Protein AF-A0A936CR79-F1 (afdb_monomer)

Foldseek 3Di:
DPPVVVVVVVVPQPPQKFKAWDDPPDLDHDPVNLVRLLVSLVSCVVLVFQAKEKEFFAAQQDDQVSQQVSSQSNSVSSVVSSVVSPDDPNRYDTYYDGHNDAPDDDDHNDHDRSRRIMMMGTDHDPDDPDDDDDDDDDDDDDDPPPDDDPDPDDQDWKKWKWWKKKKWFQDPVRFIKIWTWMKIKTWGPPDLFKIKMWMKTWTWIDRAPKTGIKMWIWIKIWGWDDNDQQKIKIKIKIWGWIDDIRDDTFTWIWIKIWIGGNQKIKIWIWIAGPVDDRRGTMIMMTITTID

pLDDT: mean 77.6, std 15.8, range [31.23, 94.75]

Solvent-accessible surface area (backbone atoms only — not comparable to full-atom values): 15379 Å² total; per-residue (Å²): 135,72,68,71,57,56,60,54,60,70,70,71,68,75,68,50,65,43,74,35,70,40,61,88,98,50,52,72,79,52,76,65,36,50,51,49,48,51,51,49,37,51,49,43,68,72,67,69,39,72,36,35,40,34,38,8,25,19,32,34,52,58,54,69,74,56,19,31,57,50,5,39,49,34,24,50,49,52,52,54,49,34,42,73,65,67,44,56,73,92,29,55,45,81,46,55,54,5,52,78,67,52,79,59,91,70,61,85,60,39,82,44,66,79,19,20,26,28,42,36,39,39,49,58,72,82,83,75,74,91,70,93,75,78,84,80,73,85,70,77,79,75,70,82,75,78,71,74,80,72,76,80,72,71,81,61,65,39,36,35,47,23,48,26,40,32,33,43,42,57,46,101,85,68,53,59,37,39,35,47,38,38,31,37,37,42,33,37,56,79,44,97,43,33,29,45,30,42,37,44,33,45,30,40,31,40,74,50,101,40,58,34,58,31,37,35,45,33,41,35,43,38,40,42,45,72,91,48,67,68,59,26,46,30,45,33,36,38,40,38,41,39,42,53,40,61,60,79,68,38,49,30,40,22,54,30,40,35,38,36,36,63,51,36,36,40,38,42,35,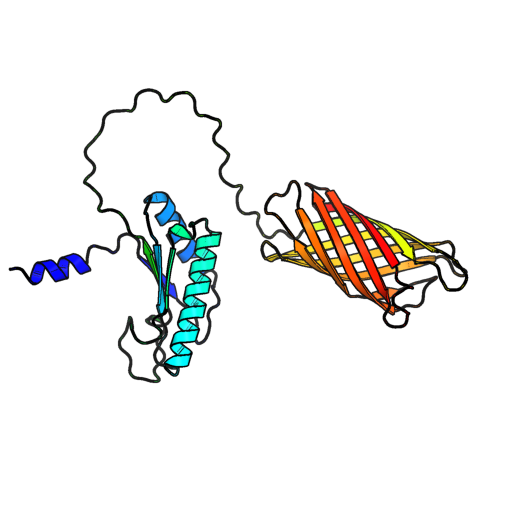41,37,31,43,74,94,51,60,85,70,63,20,34,44,33,36,37,46,34,39,46,93

Mean predicted aligned error: 18.32 Å

Secondary structure (DSSP, 8-state):
--SHHHHHHHSS--SSEEEEE--TT-----HHHHHHHHHHHHHHHHHT-SEEEEEEE--TTS-HHHHHHHHHHHHHHHHHHHHHTT--GGGEEEEEEETSS-SS---TT---TTTSEEEEEEEPPP------PPPPPPPP-PPP-----------PPEEEEEEEEEEEPP-TT----EEEEEEEEEEEEEETTEEEEEEEEEEEEESSTT-EEEEEEEEEEEEE--S-TT-EEEEEEEEEEEEETTS--EEEEEEEEEEEETTEEEEEEEEEETTS-TTS-EEEEEEEEE-

Sequence (291 aa):
MAEDSALLQTAQANAGAFVVHFAFDQATLDSEALGVIAAAAQEFQRSGSARIAVRGHTDTSGNSAYNQALSERREQAVADELLRQGVPATALTSEAVGETDLAVATPDGVPEQANRRVEIVIDQPPALVAAVAPAPAPAPAPAPVEAAPPPQKKHDRIFSLGGFYGFNLEDEAGHTSHLGGLNFAVDVPVMPWLSVGAEQAGFYHFDTPNDGFGGRTVASLDFTMGDSDDFRPYIGGNFGYLYGSGFNDDFIAGPEVGLLSGPFIAKLAYDIPFNRDMDEGIINTTIGFRF

Radius of gyration: 28.29 Å; Cα contacts (8 Å, |Δi|>4): 631; chains: 1; bounding box: 68×74×61 Å

Structure (mmCIF, N/CA/C/O backbone):
data_AF-A0A936CR79-F1
#
_entry.id   AF-A0A936CR79-F1
#
loop_
_atom_site.group_PDB
_atom_site.id
_atom_site.type_symbol
_atom_site.label_atom_id
_atom_site.label_alt_id
_atom_site.label_comp_id
_atom_site.label_asym_id
_atom_site.label_entity_id
_atom_site.label_seq_id
_atom_site.pdbx_PDB_ins_code
_atom_site.Cartn_x
_atom_site.Cartn_y
_atom_site.Cartn_z
_atom_site.occupancy
_atom_site.B_iso_or_equiv
_atom_site.auth_seq_id
_atom_site.auth_comp_id
_atom_site.auth_asym_id
_atom_site.auth_atom_id
_atom_site.pdbx_PDB_model_num
ATOM 1 N N . MET A 1 1 ? -35.561 -47.668 22.300 1.00 45.94 1 MET A N 1
ATOM 2 C CA . MET A 1 1 ? -35.823 -46.279 22.749 1.00 45.94 1 MET A CA 1
ATOM 3 C C . MET A 1 1 ? -34.547 -45.459 22.991 1.00 45.94 1 MET A C 1
ATOM 5 O O . MET A 1 1 ? -34.671 -44.353 23.484 1.00 45.94 1 MET A O 1
ATOM 9 N N . ALA A 1 2 ? -33.345 -45.945 22.643 1.00 44.44 2 ALA A N 1
ATOM 10 C CA . ALA A 1 2 ? -32.102 -45.167 22.777 1.00 44.44 2 ALA A CA 1
ATOM 11 C C . ALA A 1 2 ? -31.571 -44.618 21.436 1.00 44.44 2 ALA A C 1
ATOM 13 O O . ALA A 1 2 ? -30.750 -43.712 21.433 1.00 44.44 2 ALA A O 1
ATOM 14 N N . GLU A 1 3 ? -32.055 -45.135 20.302 1.00 39.81 3 GLU A N 1
ATOM 15 C CA . GLU A 1 3 ? -31.531 -44.784 18.971 1.00 39.81 3 GLU A CA 1
ATOM 16 C C . GLU A 1 3 ? -32.265 -43.586 18.338 1.00 39.81 3 GLU A C 1
ATOM 18 O O . GLU A 1 3 ? -31.660 -42.804 17.615 1.00 39.81 3 GLU A O 1
ATOM 23 N N . ASP A 1 4 ? -33.532 -43.364 18.701 1.00 37.44 4 ASP A N 1
ATOM 24 C CA . ASP A 1 4 ? -34.350 -42.243 18.201 1.00 37.44 4 ASP A CA 1
ATOM 25 C C . ASP A 1 4 ? -33.986 -40.896 18.869 1.00 37.44 4 ASP A C 1
ATOM 27 O O . ASP A 1 4 ? -34.209 -39.818 18.326 1.00 37.44 4 ASP A O 1
ATOM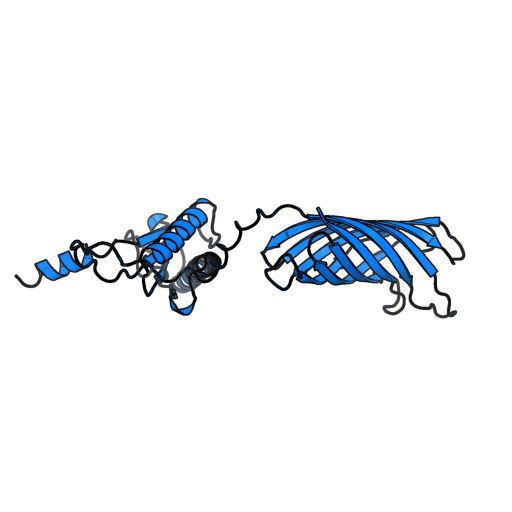 31 N N . SER A 1 5 ? -33.350 -40.944 20.047 1.00 41.00 5 SER A N 1
ATOM 32 C CA . SER A 1 5 ? -32.857 -39.752 20.753 1.00 41.00 5 SER A CA 1
ATOM 33 C C . SER A 1 5 ? -31.513 -39.246 20.220 1.00 41.00 5 SER A C 1
ATOM 35 O O . SER A 1 5 ? -31.215 -38.067 20.383 1.00 41.00 5 SER A O 1
ATOM 37 N N . ALA A 1 6 ? -30.722 -40.091 19.550 1.00 39.91 6 ALA A N 1
ATOM 38 C CA . ALA A 1 6 ? -29.456 -39.671 18.946 1.00 39.91 6 ALA A CA 1
ATOM 39 C C . ALA A 1 6 ? -29.678 -38.850 17.664 1.00 39.91 6 ALA A C 1
ATOM 41 O O . ALA A 1 6 ? -28.955 -37.888 17.425 1.00 39.91 6 ALA A O 1
ATOM 42 N N . LEU A 1 7 ? -30.724 -39.166 16.892 1.00 35.47 7 LEU A N 1
ATOM 43 C CA . LEU A 1 7 ? -31.084 -38.434 15.670 1.00 35.47 7 LEU A CA 1
ATOM 44 C C . LEU A 1 7 ? -31.766 -37.086 15.963 1.00 35.47 7 LEU A C 1
ATOM 46 O O . LEU A 1 7 ? -31.588 -36.128 15.212 1.00 35.47 7 LEU A O 1
ATOM 50 N N . LEU A 1 8 ? -32.475 -36.965 17.091 1.00 34.12 8 LEU A N 1
ATOM 51 C CA . LEU A 1 8 ? -33.006 -35.679 17.563 1.00 34.12 8 LEU A CA 1
ATOM 52 C C . LEU A 1 8 ? -31.919 -34.761 18.145 1.00 34.12 8 LEU A C 1
ATOM 54 O O . LEU A 1 8 ? -32.069 -33.542 18.092 1.00 34.12 8 LEU A O 1
ATOM 58 N N . GLN A 1 9 ? -30.800 -35.317 18.624 1.00 31.23 9 GLN A N 1
ATOM 59 C CA . GLN A 1 9 ? -29.646 -34.531 19.072 1.00 31.23 9 GLN A CA 1
ATOM 60 C C . GLN A 1 9 ? -28.898 -33.883 17.890 1.00 31.23 9 GLN A C 1
ATOM 62 O O . GLN A 1 9 ? -28.346 -32.797 18.041 1.00 31.23 9 GLN A O 1
ATOM 67 N N . THR A 1 10 ? -28.914 -34.503 16.705 1.00 34.25 10 THR A N 1
ATOM 68 C CA . THR A 1 10 ? -28.262 -33.961 15.497 1.00 34.25 10 THR A CA 1
ATOM 69 C C . THR A 1 10 ? -29.073 -32.836 14.840 1.00 34.25 10 THR A C 1
ATOM 71 O O . THR A 1 10 ? -28.512 -31.996 14.147 1.00 34.25 10 THR A O 1
ATOM 74 N N . ALA A 1 11 ? -30.385 -32.767 15.087 1.00 32.53 11 ALA A N 1
ATOM 75 C CA . ALA A 1 11 ? -31.274 -31.775 14.476 1.00 32.53 11 ALA A CA 1
ATOM 76 C C . ALA A 1 11 ? -31.490 -30.499 15.321 1.00 32.53 11 ALA A C 1
ATOM 78 O O . ALA A 1 11 ? -32.141 -29.565 14.855 1.00 32.53 11 ALA A O 1
ATOM 79 N N . GLN A 1 12 ? -30.966 -30.434 16.551 1.00 32.50 12 GLN A N 1
ATOM 80 C CA . GLN A 1 12 ? -31.212 -29.325 17.491 1.00 32.50 12 GLN A CA 1
ATOM 81 C C . GLN A 1 12 ? -29.991 -28.427 17.779 1.00 32.50 12 GLN A C 1
ATOM 83 O O . GLN A 1 12 ? -29.989 -27.712 18.777 1.00 32.50 12 GLN A O 1
ATOM 88 N N . ALA A 1 13 ? -28.988 -28.397 16.894 1.00 36.41 13 ALA A N 1
ATOM 89 C CA . ALA A 1 13 ? -27.795 -27.545 17.035 1.00 36.41 13 ALA A CA 1
ATOM 90 C C . ALA A 1 13 ? -27.669 -26.417 15.984 1.00 36.41 13 ALA A C 1
ATOM 92 O O . ALA A 1 13 ? -26.646 -25.749 15.930 1.00 36.41 13 ALA A O 1
ATOM 93 N N . ASN A 1 14 ? -28.696 -26.146 15.170 1.00 41.16 14 ASN A N 1
ATOM 94 C CA . ASN A 1 14 ? -28.652 -25.072 14.159 1.00 41.16 14 ASN A CA 1
ATOM 95 C C . ASN A 1 14 ? -29.125 -23.709 14.693 1.00 41.16 14 ASN A C 1
ATOM 97 O O . ASN A 1 14 ? -29.832 -22.968 14.011 1.00 41.16 14 ASN A O 1
ATOM 101 N N . ALA A 1 15 ? -28.736 -23.361 15.916 1.00 50.62 15 ALA A N 1
ATOM 102 C CA . ALA A 1 15 ? -28.832 -21.992 16.405 1.00 50.62 15 ALA A CA 1
ATOM 103 C C . ALA A 1 15 ? -27.464 -21.324 16.187 1.00 50.62 15 ALA A C 1
ATOM 105 O O . ALA A 1 15 ? -26.650 -21.261 17.097 1.00 50.62 15 ALA A O 1
ATOM 106 N N . GLY A 1 16 ? -27.185 -20.911 14.944 1.00 61.66 16 GLY A N 1
ATOM 107 C CA . GLY A 1 16 ? -25.937 -20.218 14.583 1.00 61.66 16 GLY A CA 1
ATOM 108 C C . GLY A 1 16 ? -25.145 -20.806 13.409 1.00 61.66 16 GLY A C 1
ATOM 109 O O . GLY A 1 16 ? -23.942 -20.574 13.344 1.00 61.66 16 GLY A O 1
ATOM 110 N N . ALA A 1 17 ? -25.778 -21.565 12.505 1.00 79.88 17 ALA A N 1
ATOM 111 C CA . ALA A 1 17 ? -25.133 -22.052 11.284 1.00 79.88 17 ALA A CA 1
ATOM 112 C C . ALA A 1 17 ? -25.355 -21.076 10.114 1.00 79.88 17 ALA A C 1
ATOM 114 O O . ALA A 1 17 ? -26.496 -20.756 9.775 1.00 79.88 17 ALA A O 1
ATOM 115 N N . PHE A 1 18 ? -24.270 -20.627 9.486 1.00 88.12 18 PHE A N 1
ATOM 116 C CA . PHE A 1 18 ? -24.268 -19.745 8.318 1.00 88.12 18 PHE A CA 1
ATOM 117 C C . PHE A 1 18 ? -23.544 -20.430 7.160 1.00 88.12 18 PHE A C 1
ATOM 119 O O . PHE A 1 18 ? -22.579 -21.159 7.375 1.00 88.12 18 PHE A O 1
ATOM 126 N N . VAL A 1 19 ? -23.999 -20.197 5.928 1.00 90.44 19 VAL A N 1
ATOM 127 C CA . VAL A 1 19 ? -23.431 -20.838 4.735 1.00 90.44 19 VAL A CA 1
ATOM 128 C C . VAL A 1 19 ? -23.035 -19.778 3.720 1.00 90.44 19 VAL A C 1
ATOM 130 O O . VAL A 1 19 ? -23.860 -18.969 3.305 1.00 90.44 19 VAL A O 1
ATOM 133 N N . VAL A 1 20 ? -21.771 -19.807 3.309 1.00 90.38 20 VAL A N 1
ATOM 134 C CA . VAL A 1 20 ? -21.208 -18.937 2.274 1.00 90.38 20 VAL A CA 1
ATOM 135 C C . VAL A 1 20 ? -21.011 -19.754 1.006 1.00 90.38 20 VAL A C 1
ATOM 137 O O . VAL A 1 20 ? -20.302 -20.756 1.033 1.00 90.38 20 VAL A O 1
ATOM 140 N N . HIS A 1 21 ? -21.610 -19.337 -0.107 1.00 88.62 21 HIS A N 1
ATOM 141 C CA . HIS A 1 21 ? -21.460 -20.017 -1.394 1.00 88.62 21 HIS A CA 1
ATOM 142 C C . HIS A 1 21 ? -20.385 -19.373 -2.267 1.00 88.62 21 HIS A C 1
ATOM 144 O O . HIS A 1 21 ? -20.144 -18.172 -2.197 1.00 88.62 21 HIS A O 1
ATOM 150 N N . PHE A 1 22 ? -19.768 -20.184 -3.129 1.00 87.50 22 PHE A N 1
ATOM 151 C CA . PHE A 1 22 ? -18.724 -19.738 -4.047 1.00 87.50 22 PHE A CA 1
ATOM 152 C C . PHE A 1 22 ? -19.043 -20.074 -5.504 1.00 87.50 22 PHE A C 1
ATOM 154 O O . PHE A 1 22 ? -19.597 -21.130 -5.847 1.00 87.50 22 PHE A O 1
ATOM 161 N N . ALA A 1 23 ? -18.598 -19.184 -6.389 1.00 82.25 23 ALA A N 1
ATOM 162 C CA . ALA A 1 23 ? -18.566 -19.445 -7.818 1.00 82.25 23 ALA A CA 1
ATOM 163 C C . ALA A 1 23 ? -17.632 -20.624 -8.154 1.00 82.25 23 ALA A C 1
ATOM 165 O O . ALA A 1 23 ? -16.769 -21.030 -7.364 1.00 82.25 23 ALA A O 1
ATOM 166 N N . PHE A 1 24 ? -17.829 -21.194 -9.346 1.00 77.25 24 PHE A N 1
ATOM 167 C CA . PHE A 1 24 ? -16.976 -22.267 -9.844 1.00 77.25 24 PHE A CA 1
ATOM 168 C C . PHE A 1 24 ? -15.515 -21.816 -9.849 1.00 77.25 24 PHE A C 1
ATOM 170 O O . PHE A 1 24 ? -15.205 -20.723 -10.318 1.00 77.25 24 PHE A O 1
ATOM 177 N N . ASP A 1 25 ? -14.654 -22.668 -9.298 1.00 76.88 25 ASP A N 1
ATOM 178 C CA . ASP A 1 25 ? -13.206 -22.478 -9.252 1.00 76.88 25 ASP A CA 1
ATOM 179 C C . ASP A 1 25 ? -12.695 -21.197 -8.563 1.00 76.88 25 ASP A C 1
ATOM 181 O O . ASP A 1 25 ? -11.574 -20.747 -8.782 1.00 76.88 25 ASP A O 1
ATOM 185 N N . GLN A 1 26 ? -13.519 -20.587 -7.709 1.00 78.50 26 GLN A N 1
ATOM 186 C CA . GLN A 1 26 ? -13.176 -19.337 -7.031 1.00 78.50 26 GLN A CA 1
ATOM 187 C C . GLN A 1 26 ? -13.192 -19.476 -5.514 1.00 78.50 26 GLN A C 1
ATOM 189 O O . GLN A 1 26 ? -13.963 -20.261 -4.957 1.00 78.50 26 GLN A O 1
ATOM 194 N N . ALA A 1 27 ? -12.355 -18.668 -4.864 1.00 84.81 27 ALA A N 1
ATOM 195 C CA . ALA A 1 27 ? -12.329 -18.448 -3.417 1.00 84.81 27 ALA A CA 1
ATOM 196 C C . ALA A 1 27 ? -12.561 -16.968 -3.048 1.00 84.81 27 ALA A C 1
ATOM 198 O O . ALA A 1 27 ? -12.323 -16.559 -1.919 1.00 84.81 27 ALA A O 1
ATOM 199 N N . THR A 1 28 ? -13.013 -16.157 -4.006 1.00 83.94 28 THR A N 1
ATOM 200 C CA . THR A 1 28 ? -13.313 -14.738 -3.798 1.00 83.94 28 THR A CA 1
ATOM 201 C C . THR A 1 28 ? -14.650 -14.582 -3.079 1.00 83.94 28 THR A C 1
ATOM 203 O O . THR A 1 28 ? -15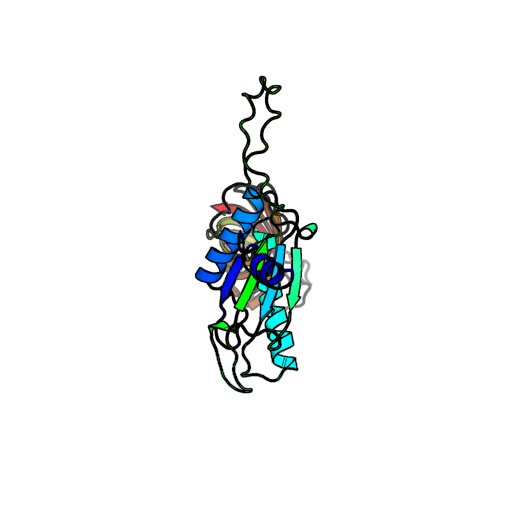.627 -15.222 -3.464 1.00 83.94 28 THR A O 1
ATOM 206 N N . LEU A 1 29 ? -14.698 -13.712 -2.070 1.00 87.75 29 LEU A N 1
ATOM 207 C CA . LEU A 1 29 ? -15.930 -13.345 -1.371 1.00 87.75 29 LEU A CA 1
ATOM 208 C C . LEU A 1 29 ? -16.641 -12.224 -2.134 1.00 87.75 29 LEU A C 1
ATOM 210 O O . LEU A 1 29 ? -16.067 -11.155 -2.351 1.00 87.75 29 LEU A O 1
ATOM 214 N N . ASP A 1 30 ? -17.884 -12.460 -2.544 1.00 81.75 30 ASP A N 1
ATOM 215 C CA . ASP A 1 30 ? -18.743 -11.419 -3.104 1.00 81.75 30 ASP A CA 1
ATOM 216 C C . ASP A 1 30 ? -19.513 -10.663 -2.006 1.00 81.75 30 ASP A C 1
ATOM 218 O O . ASP A 1 30 ? -19.378 -10.921 -0.808 1.00 81.75 30 ASP A O 1
ATOM 222 N N . SER A 1 31 ? -20.332 -9.687 -2.400 1.00 81.12 31 SER A N 1
ATOM 223 C CA . SER A 1 31 ? -21.100 -8.881 -1.445 1.00 81.12 31 SER A CA 1
ATOM 224 C C . SER A 1 31 ? -22.111 -9.686 -0.625 1.00 81.12 31 SER A C 1
ATOM 226 O O . SER A 1 31 ? -22.422 -9.293 0.498 1.00 81.12 31 SER A O 1
ATOM 228 N N . GLU A 1 32 ? -22.648 -10.778 -1.177 1.00 78.38 32 GLU A N 1
ATOM 229 C CA . GLU A 1 32 ? -23.598 -11.639 -0.469 1.00 78.38 32 GLU A CA 1
ATOM 230 C C . GLU A 1 32 ? -22.862 -12.456 0.595 1.00 78.38 32 GLU A C 1
ATOM 232 O O . GLU A 1 32 ? -23.256 -12.440 1.763 1.00 78.38 32 GLU A O 1
ATOM 237 N N . ALA A 1 33 ? -21.732 -13.062 0.221 1.00 83.81 33 ALA A N 1
ATOM 238 C CA . ALA A 1 33 ? -20.828 -13.758 1.127 1.00 83.81 33 ALA A CA 1
ATOM 239 C C . ALA A 1 33 ? -20.392 -12.864 2.296 1.00 83.81 33 ALA A C 1
ATOM 241 O O . ALA A 1 33 ? -20.522 -13.254 3.456 1.00 83.81 33 ALA A O 1
ATOM 242 N N . LEU A 1 34 ? -19.953 -11.633 2.010 1.00 85.06 34 LEU A N 1
ATOM 243 C CA . LEU A 1 34 ? -19.579 -10.659 3.041 1.00 85.06 34 LEU A CA 1
ATOM 244 C C . LEU A 1 34 ? -20.750 -10.333 3.983 1.00 85.06 34 LEU A C 1
ATOM 246 O O . LEU A 1 34 ? -20.553 -10.208 5.192 1.00 85.06 34 LEU A O 1
ATOM 250 N N . GLY A 1 35 ? -21.974 -10.230 3.454 1.00 79.12 35 GLY A N 1
ATOM 251 C CA . GLY A 1 35 ? -23.180 -10.013 4.255 1.00 79.12 35 GLY A CA 1
ATOM 252 C C . GLY A 1 35 ? -23.481 -11.171 5.211 1.00 79.12 35 GLY A C 1
ATOM 253 O O . GLY A 1 35 ? -23.796 -10.939 6.380 1.00 79.12 35 GLY A O 1
ATOM 254 N N . VAL A 1 36 ? -23.336 -12.413 4.743 1.00 83.06 36 VAL A N 1
ATOM 255 C CA . VAL A 1 36 ? -23.528 -13.619 5.565 1.00 83.06 36 VAL A CA 1
ATOM 256 C C . VAL A 1 36 ? -22.468 -13.717 6.664 1.00 83.06 36 VAL A C 1
ATOM 258 O O . VAL A 1 36 ? -22.806 -13.979 7.818 1.00 83.06 36 VAL A O 1
ATOM 261 N N . ILE A 1 37 ? -21.200 -13.454 6.339 1.00 89.19 37 ILE A N 1
ATOM 262 C CA . ILE A 1 37 ? -20.099 -13.507 7.311 1.00 89.19 37 ILE A CA 1
ATOM 263 C C . ILE A 1 37 ? -20.268 -12.427 8.387 1.00 89.19 37 ILE A C 1
ATOM 265 O O . ILE A 1 37 ? -20.088 -12.698 9.575 1.00 89.19 37 ILE A O 1
ATOM 269 N N . ALA A 1 38 ? -20.689 -11.221 7.998 1.00 85.94 38 ALA A N 1
ATOM 270 C CA . ALA A 1 38 ? -20.996 -10.157 8.949 1.00 85.94 38 ALA A CA 1
ATOM 271 C C . ALA A 1 38 ? -22.140 -10.547 9.903 1.00 85.94 38 ALA A C 1
ATOM 273 O O . ALA A 1 38 ? -22.064 -10.268 11.100 1.00 85.94 38 ALA A O 1
ATOM 274 N N . ALA A 1 39 ? -23.181 -11.222 9.403 1.00 81.38 39 ALA A N 1
ATOM 275 C CA . ALA A 1 39 ? -24.265 -11.730 10.243 1.00 81.38 39 ALA A CA 1
ATOM 276 C C . ALA A 1 39 ? -23.774 -12.802 11.234 1.00 81.38 39 ALA A C 1
ATOM 278 O O . ALA A 1 39 ? -24.156 -12.770 12.405 1.00 81.38 39 ALA A O 1
ATOM 279 N N . ALA A 1 40 ? -22.874 -13.691 10.800 1.00 86.88 40 ALA A N 1
ATOM 280 C CA . ALA A 1 40 ? -22.257 -14.693 11.667 1.00 86.88 40 ALA A CA 1
ATOM 281 C C . ALA A 1 40 ? -21.415 -14.056 12.786 1.00 86.88 40 ALA A C 1
ATOM 283 O O . ALA A 1 40 ? -21.563 -14.405 13.958 1.00 86.88 40 ALA A O 1
ATOM 284 N N . ALA A 1 41 ? -20.584 -13.065 12.456 1.00 88.38 41 ALA A N 1
ATOM 285 C CA . ALA A 1 41 ? -19.785 -12.342 13.444 1.00 88.38 41 ALA A CA 1
ATOM 286 C C . ALA A 1 41 ? -20.660 -11.607 14.477 1.00 88.38 41 ALA A C 1
ATOM 288 O O . ALA A 1 41 ? -20.365 -11.625 15.674 1.00 88.38 41 ALA A O 1
ATOM 289 N N . GLN A 1 42 ? -21.773 -11.009 14.041 1.00 85.19 42 GLN A N 1
ATOM 290 C CA . GLN A 1 42 ? -22.734 -10.379 14.950 1.00 85.19 42 GLN A CA 1
ATOM 291 C C . GLN A 1 42 ? -23.401 -11.398 15.875 1.00 85.19 42 GLN A C 1
ATOM 293 O O . GLN A 1 42 ? -23.536 -11.143 17.072 1.00 85.19 42 GLN A O 1
ATOM 298 N N . GLU A 1 43 ? -23.799 -12.558 15.355 1.00 82.00 43 GLU A N 1
ATOM 299 C CA . GLU A 1 43 ? -24.408 -13.609 16.171 1.00 82.00 43 GLU A CA 1
ATOM 300 C C . GLU A 1 43 ? -23.427 -14.156 17.217 1.00 82.00 43 GLU A C 1
ATOM 302 O O . GLU A 1 43 ? -23.800 -14.361 18.375 1.00 82.00 43 GLU A O 1
ATOM 307 N N . PHE A 1 44 ? -22.148 -14.302 16.867 1.00 85.31 44 PHE A N 1
ATOM 308 C CA . PHE A 1 44 ? -21.095 -14.667 17.817 1.00 85.31 44 PHE A CA 1
ATOM 309 C C . PHE A 1 44 ? -20.983 -13.649 18.961 1.00 85.31 44 PHE A C 1
ATOM 311 O O . PHE A 1 44 ? -20.995 -14.022 20.136 1.00 85.31 44 PHE A O 1
ATOM 318 N N . GLN A 1 45 ? -20.961 -12.354 18.631 1.00 83.06 45 GLN A N 1
ATOM 319 C CA . GLN A 1 45 ? -20.894 -11.278 19.623 1.00 83.06 45 GLN A CA 1
ATOM 320 C C . GLN A 1 45 ? -22.135 -11.239 20.530 1.00 83.06 45 GLN A C 1
ATOM 322 O O . GLN A 1 45 ? -22.016 -10.973 21.725 1.00 83.06 45 GLN A O 1
ATOM 327 N N . ARG A 1 46 ? -23.330 -11.516 19.987 1.00 79.62 46 ARG A N 1
ATOM 328 C CA . ARG A 1 46 ? -24.588 -11.530 20.758 1.00 79.62 46 ARG A CA 1
ATOM 329 C C . ARG A 1 46 ? -24.715 -12.737 21.673 1.00 79.62 46 ARG A C 1
ATOM 331 O O . ARG A 1 46 ? -25.231 -12.606 22.781 1.00 79.62 46 ARG A O 1
ATOM 338 N N . SER A 1 47 ? -24.300 -13.903 21.194 1.00 73.25 47 SER A N 1
ATOM 339 C CA . SER A 1 47 ? -24.444 -15.165 21.920 1.00 73.25 47 SER A CA 1
ATOM 340 C C . SER A 1 47 ? -23.422 -15.320 23.049 1.00 73.25 47 SER A C 1
ATOM 342 O O . SER A 1 47 ? -23.633 -16.136 23.944 1.00 73.25 47 SER A O 1
ATOM 344 N N . GLY A 1 48 ? -22.328 -14.544 23.035 1.00 65.81 48 GLY A N 1
ATOM 345 C CA . GLY A 1 48 ? -21.218 -14.732 23.974 1.00 65.81 48 GLY A CA 1
ATOM 346 C C . GLY A 1 48 ? -20.578 -16.117 23.831 1.00 65.81 48 GLY A C 1
ATOM 347 O O . GLY A 1 48 ? -20.037 -16.651 24.800 1.00 65.81 48 GLY A O 1
ATOM 348 N N . SER A 1 49 ? -20.709 -16.715 22.641 1.00 66.81 49 SER A N 1
ATOM 349 C CA . SER A 1 49 ? -20.255 -18.070 22.339 1.00 66.81 49 SER A CA 1
ATOM 350 C C . SER A 1 49 ? -18.744 -18.183 22.474 1.00 66.81 49 SER A C 1
ATOM 352 O O . SER A 1 49 ? -17.999 -17.239 22.218 1.00 66.81 49 SER A O 1
ATOM 354 N N . ALA A 1 50 ? -18.281 -19.363 22.879 1.00 67.75 50 ALA A N 1
ATOM 355 C CA . ALA A 1 50 ? -16.860 -19.583 23.114 1.00 67.75 50 ALA A CA 1
ATOM 356 C C . ALA A 1 50 ? -16.090 -19.908 21.827 1.00 67.75 50 ALA A C 1
ATOM 358 O O . ALA A 1 50 ? -14.871 -19.730 21.806 1.00 67.75 50 ALA A O 1
ATOM 359 N N . ARG A 1 51 ? -16.765 -20.433 20.790 1.00 83.00 51 ARG A N 1
ATOM 360 C CA . ARG A 1 51 ? -16.116 -20.945 19.575 1.00 83.00 51 ARG A CA 1
ATOM 361 C C . ARG A 1 51 ? -16.964 -20.770 18.317 1.00 83.00 51 ARG A C 1
ATOM 363 O O . ARG A 1 51 ? -18.192 -20.804 18.374 1.00 83.00 51 ARG A O 1
ATOM 370 N N . ILE A 1 52 ? -16.272 -20.616 17.195 1.00 88.62 52 ILE A N 1
ATOM 371 C CA . ILE A 1 52 ? -16.785 -20.664 15.832 1.00 88.62 52 ILE A CA 1
ATOM 372 C C . ILE A 1 52 ? -15.959 -21.694 15.058 1.00 88.62 52 ILE A C 1
ATOM 374 O O . ILE A 1 52 ? -14.729 -21.621 15.045 1.00 88.62 52 ILE A O 1
ATOM 378 N N . ALA A 1 53 ? -16.628 -22.618 14.379 1.00 89.12 53 ALA A N 1
ATOM 379 C CA . ALA A 1 53 ? -16.012 -23.529 13.427 1.00 89.12 53 ALA A CA 1
ATOM 380 C C . ALA A 1 53 ? -16.280 -23.068 11.990 1.00 89.12 53 ALA A C 1
ATOM 382 O O . ALA A 1 53 ? -17.420 -22.768 11.643 1.00 89.12 53 ALA A O 1
ATOM 383 N N . VAL A 1 54 ? -15.238 -23.028 11.162 1.00 93.25 54 VAL A N 1
ATOM 384 C CA . VAL A 1 54 ? -15.296 -22.700 9.735 1.00 93.25 54 VAL A CA 1
ATOM 385 C C . VAL A 1 54 ? -14.887 -23.943 8.954 1.00 93.25 54 VAL A C 1
ATOM 387 O O . VAL A 1 54 ? -13.787 -24.460 9.153 1.00 93.25 54 VAL A O 1
ATOM 390 N N . ARG A 1 55 ? -15.778 -24.455 8.100 1.00 92.12 55 ARG A N 1
ATOM 391 C CA . ARG A 1 55 ? -15.552 -25.688 7.334 1.00 92.12 55 ARG A CA 1
ATOM 392 C C . ARG A 1 55 ? -15.671 -25.443 5.839 1.00 92.12 55 ARG A C 1
ATOM 394 O O . ARG A 1 55 ? -16.717 -25.000 5.373 1.00 92.12 55 ARG A O 1
ATOM 401 N N . GLY A 1 56 ? -14.609 -25.708 5.081 1.00 91.12 56 GLY A N 1
ATOM 402 C CA . GLY A 1 56 ? -14.570 -25.510 3.630 1.00 91.12 56 GLY A CA 1
ATOM 403 C C . GLY A 1 56 ? -14.897 -26.765 2.831 1.00 91.12 56 GLY A C 1
ATOM 404 O O . GLY A 1 56 ? -14.305 -27.818 3.062 1.00 91.12 56 GLY A O 1
ATOM 405 N N . HIS A 1 57 ? -15.767 -26.620 1.827 1.00 92.12 57 HIS A N 1
ATOM 406 C CA . HIS A 1 57 ? -16.218 -27.699 0.951 1.00 92.12 57 HIS A CA 1
ATOM 407 C C . HIS A 1 57 ? -16.078 -27.332 -0.539 1.00 92.12 57 HIS A C 1
ATOM 409 O O . HIS A 1 57 ? -16.056 -26.164 -0.957 1.00 92.12 57 HIS A O 1
ATOM 415 N N . THR A 1 58 ? -16.017 -28.362 -1.375 1.00 87.69 58 THR A N 1
ATOM 416 C CA . THR A 1 58 ? -16.018 -28.264 -2.841 1.00 87.69 58 THR A CA 1
ATOM 417 C C . THR A 1 58 ? -17.020 -29.230 -3.457 1.00 87.69 58 THR A C 1
ATOM 419 O O . THR A 1 58 ? -17.510 -30.139 -2.791 1.00 87.69 58 THR A O 1
ATOM 422 N N . ASP A 1 59 ? -17.330 -29.020 -4.736 1.00 85.25 59 ASP A N 1
ATOM 423 C CA . ASP A 1 59 ? -18.041 -30.015 -5.535 1.00 85.25 59 ASP A CA 1
ATOM 424 C C . ASP A 1 59 ? -17.068 -31.038 -6.134 1.00 85.25 59 ASP A C 1
ATOM 426 O O . ASP A 1 59 ? -15.852 -30.886 -6.063 1.00 85.25 59 ASP A O 1
ATOM 430 N N . THR A 1 60 ? -17.616 -32.079 -6.745 1.00 84.69 60 THR A N 1
ATOM 431 C CA . THR A 1 60 ? -16.863 -33.224 -7.264 1.00 84.69 60 THR A CA 1
ATOM 432 C C . THR A 1 60 ? -16.230 -32.986 -8.642 1.00 84.69 60 THR A C 1
ATOM 434 O O . THR A 1 60 ? -15.790 -33.934 -9.281 1.00 84.69 60 THR A O 1
ATOM 437 N N . SER A 1 61 ? -16.215 -31.755 -9.172 1.00 79.25 61 SER A N 1
ATOM 438 C CA . SER A 1 61 ? -15.771 -31.496 -10.560 1.00 79.25 61 SER A CA 1
ATOM 439 C C . SER A 1 61 ? -14.258 -31.616 -10.764 1.00 79.25 61 SER A C 1
ATOM 441 O O . SER A 1 61 ? -13.802 -31.855 -11.884 1.00 79.25 61 SER A O 1
ATOM 443 N N . GLY A 1 62 ? -13.482 -31.361 -9.708 1.00 80.00 62 GLY A N 1
ATOM 444 C CA . GLY A 1 62 ? -12.023 -31.399 -9.705 1.00 80.00 62 GLY A CA 1
ATOM 445 C C . GLY A 1 62 ? -11.470 -32.760 -9.285 1.00 80.00 62 GLY A C 1
ATOM 446 O O . GLY A 1 62 ? -12.205 -33.688 -8.979 1.00 80.00 62 GLY A O 1
ATOM 447 N N . ASN A 1 63 ? -10.141 -32.887 -9.262 1.00 82.19 63 ASN A N 1
ATOM 448 C CA . ASN A 1 63 ? -9.520 -34.022 -8.577 1.00 82.19 63 ASN A CA 1
ATOM 449 C C . ASN A 1 63 ? -9.452 -33.753 -7.066 1.00 82.19 63 ASN A C 1
ATOM 451 O O . ASN A 1 63 ? -9.329 -32.602 -6.651 1.00 82.19 63 ASN A O 1
ATOM 455 N N . SER A 1 64 ? -9.444 -34.811 -6.256 1.00 78.75 64 SER A N 1
ATOM 456 C CA . SER A 1 64 ? -9.464 -34.711 -4.791 1.00 78.75 64 SER A CA 1
ATOM 457 C C . SER A 1 64 ? -8.395 -33.779 -4.197 1.00 78.75 64 SER A C 1
ATOM 459 O O . SER A 1 64 ? -8.710 -32.944 -3.353 1.00 78.75 64 SER A O 1
ATOM 461 N N . ALA A 1 65 ? -7.147 -33.833 -4.682 1.00 77.25 65 ALA A N 1
ATOM 462 C CA . ALA A 1 65 ? -6.073 -32.960 -4.190 1.00 77.25 65 ALA A CA 1
ATOM 463 C C . ALA A 1 65 ? -6.317 -31.479 -4.528 1.00 77.25 65 ALA A C 1
ATOM 465 O O . ALA A 1 65 ? -6.043 -30.590 -3.722 1.00 77.25 65 ALA A O 1
ATOM 466 N N . TYR A 1 66 ? -6.857 -31.214 -5.716 1.00 79.81 66 TYR A N 1
ATOM 467 C CA . TYR A 1 66 ? -7.262 -29.879 -6.137 1.00 79.81 66 TYR A CA 1
ATOM 468 C C . TYR A 1 66 ? -8.410 -29.341 -5.282 1.00 79.81 66 TYR A C 1
ATOM 470 O O . TYR A 1 66 ? -8.355 -28.212 -4.794 1.00 79.81 66 TYR A O 1
ATOM 478 N N . ASN A 1 67 ? -9.426 -30.173 -5.081 1.00 85.25 67 ASN A N 1
ATOM 479 C CA . ASN A 1 67 ? -10.618 -29.866 -4.308 1.00 85.25 67 ASN A CA 1
ATOM 480 C C . ASN A 1 67 ? -10.289 -29.605 -2.833 1.00 85.25 67 ASN A C 1
ATOM 482 O O . ASN A 1 67 ? -10.776 -28.634 -2.254 1.00 85.25 67 ASN A O 1
ATOM 486 N N . GLN A 1 68 ? -9.356 -30.367 -2.261 1.00 87.69 68 GLN A N 1
ATOM 487 C CA . GLN A 1 68 ? -8.802 -30.097 -0.938 1.00 87.69 68 GLN A CA 1
ATOM 488 C C . GLN A 1 68 ? -8.170 -28.697 -0.868 1.00 87.69 68 GLN A C 1
ATOM 490 O O . GLN A 1 68 ? -8.618 -27.859 -0.087 1.00 87.69 68 GLN A O 1
ATOM 495 N N . ALA A 1 69 ? -7.216 -28.384 -1.749 1.00 81.31 69 ALA A N 1
ATOM 496 C CA . ALA A 1 69 ? -6.547 -27.079 -1.751 1.00 81.31 69 ALA A CA 1
ATOM 497 C C . ALA A 1 69 ? -7.506 -25.903 -2.029 1.00 81.31 69 ALA A C 1
ATOM 499 O O . ALA A 1 69 ? -7.312 -24.794 -1.530 1.00 81.31 69 ALA A O 1
ATOM 500 N N . LEU A 1 70 ? -8.545 -26.108 -2.845 1.00 85.94 70 LEU A N 1
ATOM 501 C CA . LEU A 1 70 ? -9.568 -25.091 -3.094 1.00 85.94 70 LEU A CA 1
ATOM 502 C C . LEU A 1 70 ? -10.461 -24.876 -1.866 1.00 85.94 70 LEU A C 1
ATOM 504 O O . LEU A 1 70 ? -10.797 -23.730 -1.563 1.00 85.94 70 LEU A O 1
ATOM 508 N N . SER A 1 71 ? -10.819 -25.944 -1.150 1.00 86.62 71 SER A N 1
ATOM 509 C CA . SER A 1 71 ? -11.567 -25.832 0.104 1.00 86.62 71 SER A CA 1
ATOM 510 C C . SER A 1 71 ? -10.780 -25.084 1.184 1.00 86.62 71 SER A C 1
ATOM 512 O O . SER A 1 71 ? -11.365 -24.235 1.848 1.00 86.62 71 SER A O 1
ATOM 514 N N . GLU A 1 72 ? -9.461 -25.294 1.273 1.00 86.75 72 GLU A N 1
ATOM 515 C CA . GLU A 1 72 ? -8.557 -24.564 2.179 1.00 86.75 72 GLU A CA 1
ATOM 516 C C . GLU A 1 72 ? -8.537 -23.066 1.872 1.00 86.75 72 GLU A C 1
ATOM 518 O O . GLU A 1 72 ? -8.695 -22.245 2.767 1.00 86.75 72 GLU A O 1
ATOM 523 N N . ARG A 1 73 ? -8.424 -22.681 0.592 1.00 89.94 73 ARG A N 1
ATOM 524 C CA . ARG A 1 73 ? -8.448 -21.258 0.206 1.00 89.94 73 ARG A CA 1
ATOM 525 C C . ARG A 1 73 ? -9.766 -20.570 0.561 1.00 89.94 73 ARG A C 1
ATOM 527 O O . ARG A 1 73 ? -9.760 -19.404 0.940 1.00 89.94 73 ARG A O 1
ATOM 534 N N . ARG A 1 74 ? -10.894 -21.266 0.395 1.00 94.00 74 ARG A N 1
ATOM 535 C CA . ARG A 1 74 ? -12.229 -20.731 0.709 1.00 94.00 74 ARG A CA 1
ATOM 536 C C . ARG A 1 74 ? -12.447 -20.591 2.204 1.00 94.00 74 ARG A C 1
ATOM 538 O O . ARG A 1 74 ? -12.938 -19.561 2.650 1.00 94.00 74 ARG A O 1
ATOM 545 N N . GLU A 1 75 ? -12.093 -21.633 2.945 1.00 94.31 75 GLU A N 1
ATOM 546 C CA . GLU A 1 75 ? -12.143 -21.657 4.400 1.00 94.31 75 GLU A CA 1
ATOM 547 C C . GLU A 1 75 ? -11.305 -20.505 4.969 1.00 94.31 75 GLU A C 1
ATOM 549 O O . GLU A 1 75 ? -11.854 -19.659 5.671 1.00 94.31 75 GLU A O 1
ATOM 554 N N . GLN A 1 76 ? -10.046 -20.376 4.533 1.00 92.62 76 GLN A N 1
ATOM 555 C CA . GLN A 1 76 ? -9.157 -19.296 4.959 1.00 92.62 76 GLN A CA 1
ATOM 556 C C . GLN A 1 76 ? -9.735 -17.910 4.648 1.00 92.62 76 GLN A C 1
ATOM 558 O O . GLN A 1 76 ? -9.714 -17.037 5.509 1.00 92.62 76 GLN A O 1
ATOM 563 N N . ALA A 1 77 ? -10.304 -17.702 3.454 1.00 90.62 77 ALA A N 1
ATOM 564 C CA . ALA A 1 77 ? -10.917 -16.421 3.097 1.00 90.62 77 ALA A CA 1
ATOM 565 C C . ALA A 1 77 ? -12.068 -16.042 4.049 1.00 90.62 77 ALA A C 1
ATOM 567 O O . ALA A 1 77 ? -12.203 -14.881 4.434 1.00 90.62 77 ALA A O 1
ATOM 568 N N . VAL A 1 78 ? -12.886 -17.019 4.450 1.00 91.75 78 VAL A N 1
ATOM 569 C CA . VAL A 1 78 ? -13.980 -16.807 5.408 1.00 91.75 78 VAL A CA 1
ATOM 570 C C . VAL A 1 78 ? -13.449 -16.581 6.825 1.00 91.75 78 VAL A C 1
ATOM 572 O O . VAL A 1 78 ? -13.942 -15.686 7.513 1.00 91.75 78 VAL A O 1
ATOM 575 N N . ALA A 1 79 ? -12.444 -17.344 7.260 1.00 89.75 79 ALA A N 1
ATOM 576 C CA . ALA A 1 79 ? -11.811 -17.167 8.563 1.00 89.75 79 ALA A CA 1
ATOM 577 C C . ALA A 1 79 ? -11.157 -15.782 8.696 1.00 89.75 79 ALA A C 1
ATOM 579 O O . ALA A 1 79 ? -11.373 -15.095 9.695 1.00 89.75 79 ALA A O 1
ATOM 580 N N . ASP A 1 80 ? -10.438 -15.330 7.666 1.00 91.75 80 ASP A N 1
ATOM 581 C CA . ASP A 1 80 ? -9.808 -14.008 7.619 1.00 91.75 80 ASP A CA 1
ATOM 582 C C . ASP A 1 80 ? -10.846 -12.883 7.701 1.00 91.75 80 ASP A C 1
ATOM 584 O O . ASP A 1 80 ? -10.657 -11.899 8.420 1.00 91.75 80 ASP A O 1
ATOM 588 N N . GLU A 1 81 ? -11.983 -13.036 7.020 1.00 93.75 81 GLU A N 1
ATOM 589 C CA . GLU A 1 81 ? -13.071 -12.064 7.109 1.00 93.75 81 GLU A CA 1
ATOM 590 C C . GLU A 1 81 ? -13.734 -12.076 8.497 1.00 93.75 81 GLU A C 1
ATOM 592 O O . GLU A 1 81 ? -14.015 -11.009 9.040 1.00 93.75 81 GLU A O 1
ATOM 597 N N . LEU A 1 82 ? -13.931 -13.239 9.130 1.00 90.06 82 LEU A N 1
ATOM 598 C CA . LEU A 1 82 ? -14.431 -13.318 10.512 1.00 90.06 82 LEU A CA 1
ATOM 599 C C . LEU A 1 82 ? -13.483 -12.626 11.504 1.00 90.06 82 LEU A C 1
ATOM 601 O O . LEU A 1 82 ? -13.945 -11.882 12.374 1.00 90.06 82 LEU A O 1
ATOM 605 N N . LEU A 1 83 ? -12.167 -12.808 11.345 1.00 91.06 83 LEU A N 1
ATOM 606 C CA . LEU A 1 83 ? -11.150 -12.079 12.112 1.00 91.06 83 LEU A CA 1
ATOM 607 C C . LEU A 1 83 ? -11.285 -10.565 11.907 1.00 91.06 83 LEU A C 1
ATOM 609 O O . LEU A 1 83 ? -11.296 -9.801 12.875 1.00 91.06 83 LEU A O 1
ATOM 613 N N . ARG A 1 84 ? -11.458 -10.124 10.655 1.00 89.25 84 ARG A N 1
ATOM 614 C CA . ARG A 1 84 ? -11.654 -8.709 10.297 1.00 89.25 84 ARG A CA 1
ATOM 615 C C . ARG A 1 84 ? -12.933 -8.114 10.900 1.00 89.25 84 ARG A C 1
ATOM 617 O O . ARG A 1 84 ? -12.975 -6.923 11.207 1.00 89.25 84 ARG A O 1
ATOM 624 N N . GLN A 1 85 ? -13.964 -8.934 11.094 1.00 85.88 85 GLN A N 1
ATOM 625 C CA . GLN A 1 85 ? -15.225 -8.571 11.754 1.00 85.88 85 GLN A CA 1
ATOM 626 C C . GLN A 1 85 ? -15.132 -8.611 13.295 1.00 85.88 85 GLN A C 1
ATOM 628 O O . GLN A 1 85 ? -16.124 -8.374 13.989 1.00 85.88 85 GLN A O 1
ATOM 633 N N . GLY A 1 86 ? -13.942 -8.873 13.847 1.00 85.31 86 GLY A N 1
ATOM 634 C CA . GLY A 1 86 ? -13.662 -8.799 15.280 1.00 85.31 86 GLY A CA 1
ATOM 635 C C . GLY A 1 86 ? -13.878 -10.105 16.042 1.00 85.31 86 GLY A C 1
ATOM 636 O O . GLY A 1 86 ? -13.906 -10.085 17.273 1.00 85.31 86 GLY A O 1
ATOM 637 N N . VAL A 1 87 ? -14.027 -11.241 15.353 1.00 86.38 87 VAL A N 1
ATOM 638 C CA . VAL A 1 87 ? -13.947 -12.549 16.013 1.00 86.38 87 VAL A CA 1
ATOM 639 C C . VAL A 1 87 ? -12.483 -12.796 16.398 1.00 86.38 87 VAL A C 1
ATOM 641 O O . VAL A 1 87 ? -11.607 -12.693 15.545 1.00 86.38 87 VAL A O 1
ATOM 644 N N . PRO A 1 88 ? -12.159 -13.109 17.662 1.00 86.69 88 PRO A N 1
ATOM 645 C CA . PRO A 1 88 ? -10.781 -13.378 18.045 1.00 86.69 88 PRO A CA 1
ATOM 646 C C . PRO A 1 88 ? -10.308 -14.718 17.469 1.00 86.69 88 PRO A C 1
ATOM 648 O O . PRO A 1 88 ? -11.035 -15.709 17.507 1.00 86.69 88 PRO A O 1
ATOM 651 N N . ALA A 1 89 ? -9.048 -14.784 17.031 1.00 86.94 89 ALA A N 1
ATOM 652 C CA . ALA A 1 89 ? -8.443 -16.019 16.518 1.00 86.94 89 ALA A CA 1
ATOM 653 C C . ALA A 1 89 ? -8.522 -17.192 17.511 1.00 86.94 89 ALA A C 1
ATOM 655 O O . ALA A 1 89 ? -8.627 -18.344 17.111 1.00 86.94 89 ALA A O 1
ATOM 656 N N . THR A 1 90 ? -8.527 -16.908 18.816 1.00 86.62 90 THR A N 1
ATOM 657 C CA . THR A 1 90 ? -8.668 -17.920 19.873 1.00 86.62 90 THR A CA 1
ATOM 658 C C . THR A 1 90 ? -10.048 -18.580 19.920 1.00 86.62 90 THR A C 1
ATOM 660 O O . THR A 1 90 ? -10.183 -19.628 20.551 1.00 86.62 90 THR A O 1
ATOM 663 N N . ALA A 1 91 ? -11.058 -17.982 19.284 1.00 86.25 91 ALA A N 1
ATOM 664 C CA . ALA A 1 91 ? -12.400 -18.538 19.156 1.00 86.25 91 ALA A CA 1
ATOM 665 C C . ALA A 1 91 ? -12.625 -19.247 17.812 1.00 86.25 91 ALA A C 1
ATOM 667 O O . ALA A 1 91 ? -13.655 -19.893 17.665 1.00 86.25 91 ALA A O 1
ATOM 668 N N . LEU A 1 92 ? -11.703 -19.151 16.847 1.00 90.12 92 LEU A N 1
ATOM 669 C CA . LEU A 1 92 ? -11.857 -19.765 15.529 1.00 90.12 92 LEU A CA 1
ATOM 670 C C . LEU A 1 92 ? -11.188 -21.138 15.462 1.00 90.12 92 LEU A C 1
ATOM 672 O O . LEU A 1 92 ? -10.057 -21.332 15.909 1.00 90.12 92 LEU A O 1
ATOM 676 N N . THR A 1 93 ? -11.882 -22.080 14.836 1.00 90.12 93 THR A N 1
ATOM 677 C CA . THR A 1 93 ? -11.318 -23.348 14.375 1.00 90.12 93 THR A CA 1
ATOM 678 C C . THR A 1 93 ? -11.653 -23.542 12.908 1.00 90.12 93 THR A C 1
ATOM 680 O O . THR A 1 93 ? -12.806 -23.382 12.518 1.00 90.12 93 THR A O 1
ATOM 683 N N . SER A 1 94 ? -10.650 -23.923 12.133 1.00 89.25 94 SER A N 1
ATOM 684 C CA . SER A 1 94 ? -10.684 -23.976 10.676 1.00 89.25 94 SER A CA 1
ATOM 685 C C . SER A 1 94 ? -10.444 -25.403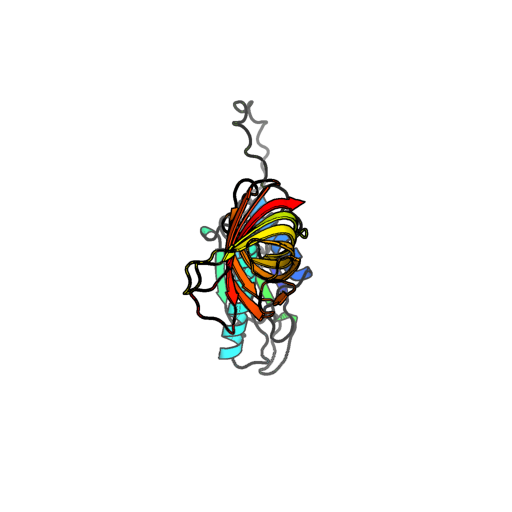 10.196 1.00 89.25 94 SER A C 1
ATOM 687 O O . SER A 1 94 ? -9.497 -26.050 10.647 1.00 89.25 94 SER A O 1
ATOM 689 N N . GLU A 1 95 ? -11.296 -25.910 9.308 1.00 90.19 95 GLU A N 1
ATOM 690 C CA . GLU A 1 95 ? -11.154 -27.239 8.711 1.00 90.19 95 GLU A CA 1
ATOM 691 C C . GLU A 1 95 ? -11.524 -27.214 7.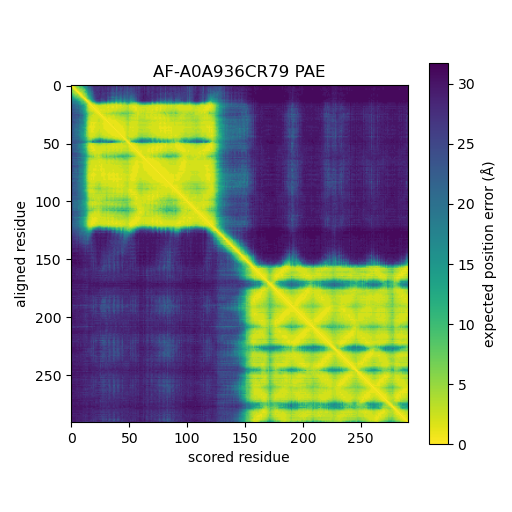225 1.00 90.19 95 GLU A C 1
ATOM 693 O O . GLU A 1 95 ? -12.585 -26.745 6.830 1.00 90.19 95 GLU A O 1
ATOM 698 N N . ALA A 1 96 ? -10.679 -27.788 6.380 1.00 88.25 96 ALA A N 1
ATOM 699 C CA . ALA A 1 96 ? -10.956 -27.937 4.962 1.00 88.25 96 ALA A CA 1
ATOM 700 C C . ALA A 1 96 ? -11.118 -29.421 4.629 1.00 88.25 96 ALA A C 1
ATOM 702 O O . ALA A 1 96 ? -10.214 -30.213 4.898 1.00 88.25 96 ALA A O 1
ATOM 703 N N . VAL A 1 97 ? -12.265 -29.798 4.059 1.00 87.69 97 VAL A N 1
ATOM 704 C CA . VAL A 1 97 ? -12.634 -31.211 3.839 1.00 87.69 97 VAL A CA 1
ATOM 705 C C . VAL A 1 97 ? -12.752 -31.584 2.358 1.00 87.69 97 VAL A C 1
ATOM 707 O O . VAL A 1 97 ? -13.106 -32.719 2.020 1.00 87.69 97 VAL A O 1
ATOM 710 N N . GLY A 1 98 ? -12.472 -30.646 1.452 1.00 89.12 98 GLY A N 1
ATOM 711 C CA . GLY A 1 98 ? -12.534 -30.874 0.013 1.00 89.12 98 GLY A CA 1
ATOM 712 C C . GLY A 1 98 ? -13.916 -31.347 -0.440 1.00 89.12 98 GLY A C 1
ATOM 713 O O . GLY A 1 98 ? -14.936 -30.714 -0.168 1.00 89.12 98 GLY A O 1
ATOM 714 N N . GLU A 1 99 ? -13.951 -32.451 -1.179 1.00 83.00 99 GLU A N 1
ATOM 715 C CA . GLU A 1 99 ? -15.172 -33.066 -1.725 1.00 83.00 99 GLU A CA 1
ATOM 716 C C . GLU A 1 99 ? -15.712 -34.218 -0.856 1.00 83.00 99 GLU A C 1
ATOM 718 O O . GLU A 1 99 ? -16.614 -34.939 -1.271 1.00 83.00 99 GLU A O 1
ATOM 723 N N . THR A 1 100 ? -15.155 -34.422 0.343 1.00 84.94 100 THR A N 1
ATOM 724 C CA . THR A 1 100 ? -15.461 -35.606 1.170 1.00 84.94 100 THR A CA 1
ATOM 725 C C . THR A 1 100 ? -16.737 -35.475 2.009 1.00 84.94 100 THR A C 1
ATOM 727 O O . THR A 1 100 ? -17.258 -36.484 2.479 1.00 84.94 100 THR A O 1
ATOM 730 N N . ASP A 1 101 ? -17.269 -34.256 2.155 1.00 87.38 101 ASP A N 1
ATOM 731 C CA . ASP A 1 101 ? -18.476 -33.939 2.933 1.00 87.38 101 ASP A CA 1
ATOM 732 C C . ASP A 1 101 ? -19.430 -33.048 2.105 1.00 87.38 101 ASP A C 1
ATOM 734 O O . ASP A 1 101 ? -19.426 -31.811 2.183 1.00 87.38 101 ASP A O 1
ATOM 738 N N . LEU A 1 102 ? -20.196 -33.683 1.212 1.00 80.00 102 LEU A N 1
ATOM 739 C CA . LEU A 1 102 ? -21.082 -33.015 0.252 1.00 80.00 102 LEU A CA 1
ATOM 740 C C . LEU A 1 102 ? -22.454 -32.701 0.868 1.00 80.00 102 LEU A C 1
ATOM 742 O O . LEU A 1 102 ? -23.070 -33.561 1.494 1.00 80.00 102 LEU A O 1
ATOM 746 N N . ALA A 1 103 ? -22.988 -31.505 0.602 1.00 81.94 103 ALA A N 1
ATOM 747 C CA . ALA A 1 103 ? -24.372 -31.160 0.948 1.00 81.94 103 ALA A CA 1
ATOM 748 C C . ALA A 1 103 ? -25.383 -31.901 0.057 1.00 81.94 103 ALA A C 1
ATOM 750 O O . ALA A 1 103 ? -26.455 -32.303 0.506 1.00 81.94 103 ALA A O 1
ATOM 751 N N . VAL A 1 104 ? -25.035 -32.077 -1.218 1.00 84.12 104 VAL A N 1
ATOM 752 C CA . VAL A 1 104 ? -25.799 -32.820 -2.218 1.00 84.12 104 VAL A CA 1
ATOM 753 C C . VAL A 1 104 ? -24.893 -33.905 -2.777 1.00 84.12 104 VAL A C 1
ATOM 755 O O . VAL A 1 104 ? -23.852 -33.611 -3.358 1.00 84.12 104 VAL A O 1
ATOM 758 N N . ALA A 1 105 ? -25.278 -35.168 -2.613 1.00 85.56 105 ALA A N 1
ATOM 759 C CA . ALA A 1 105 ? -24.492 -36.282 -3.127 1.00 85.56 105 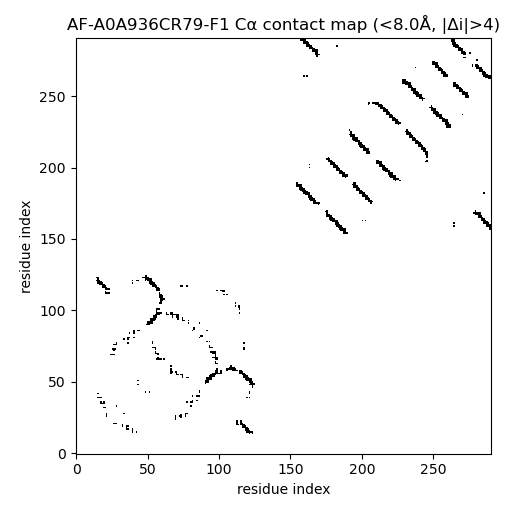ALA A CA 1
ATOM 760 C C . ALA A 1 105 ? -24.427 -36.237 -4.663 1.00 85.56 105 ALA A C 1
ATOM 762 O O . ALA A 1 105 ? -25.456 -36.327 -5.339 1.00 85.56 105 ALA A O 1
ATOM 763 N N . THR A 1 106 ? -23.215 -36.132 -5.206 1.00 81.38 106 THR A N 1
ATOM 764 C CA . THR A 1 106 ? -22.945 -36.102 -6.647 1.00 81.38 106 THR A CA 1
ATOM 765 C C . THR A 1 106 ? -21.876 -37.131 -7.025 1.00 81.38 106 THR A C 1
ATOM 767 O O . THR A 1 106 ? -20.991 -37.408 -6.219 1.00 81.38 106 THR A O 1
ATOM 770 N N . PRO A 1 107 ? -21.943 -37.734 -8.228 1.00 78.06 107 PRO A N 1
ATOM 771 C CA . PRO A 1 107 ? -20.840 -38.531 -8.766 1.00 78.06 107 PRO A CA 1
ATOM 772 C C . PRO A 1 107 ? -19.603 -37.679 -9.083 1.00 78.06 107 PRO A C 1
ATOM 774 O O . PRO A 1 107 ? -19.736 -36.491 -9.377 1.00 78.06 107 PRO A O 1
ATOM 777 N N . ASP A 1 108 ? -18.430 -38.314 -9.143 1.00 79.25 108 ASP A N 1
ATOM 778 C CA . ASP A 1 108 ? -17.182 -37.684 -9.593 1.00 79.25 108 ASP A CA 1
ATOM 779 C C . ASP A 1 108 ? -17.354 -36.963 -10.942 1.00 79.25 108 ASP A C 1
ATOM 781 O O . ASP A 1 108 ? -17.970 -37.472 -11.883 1.00 79.25 108 ASP A O 1
ATOM 785 N N . GLY A 1 109 ? -16.784 -35.764 -11.045 1.00 74.06 109 GLY A N 1
ATOM 786 C CA . GLY A 1 109 ? -16.825 -34.906 -12.227 1.00 74.06 109 GLY A CA 1
ATOM 787 C C . GLY A 1 109 ? -18.078 -34.034 -12.364 1.00 74.06 109 GLY A C 1
ATOM 788 O O . GLY A 1 109 ? -18.209 -33.337 -13.371 1.00 74.06 109 GLY A O 1
ATOM 789 N N . VAL A 1 110 ? -19.005 -34.056 -11.399 1.00 73.00 110 VAL A N 1
ATOM 790 C CA . VAL A 1 110 ? -20.256 -33.284 -11.483 1.00 73.00 110 VAL A CA 1
ATOM 791 C C . VAL A 1 110 ? -20.159 -31.951 -10.721 1.00 73.00 110 VAL A C 1
ATOM 793 O O . VAL A 1 110 ? -19.887 -31.967 -9.517 1.00 73.00 110 VAL A O 1
ATOM 796 N N . PRO A 1 111 ? -20.429 -30.803 -11.379 1.00 76.00 111 PRO A N 1
ATOM 797 C CA . PRO A 1 111 ? -20.514 -29.506 -10.716 1.00 76.00 111 PRO A CA 1
ATOM 798 C C . PRO A 1 111 ? -21.833 -29.339 -9.969 1.00 76.00 111 PRO A C 1
ATOM 800 O O . PRO A 1 111 ? -22.904 -29.574 -10.523 1.00 76.00 111 PRO A O 1
ATOM 803 N N . GLU A 1 112 ? -21.756 -28.846 -8.733 1.00 78.06 112 GLU A N 1
ATOM 804 C CA . GLU A 1 112 ? -22.922 -28.608 -7.879 1.00 78.06 112 GLU A CA 1
ATOM 805 C C . GLU A 1 112 ? -22.691 -27.385 -6.987 1.00 78.06 112 GLU A C 1
ATOM 807 O O . GLU A 1 112 ? -21.756 -27.329 -6.189 1.00 78.06 112 GLU A O 1
ATOM 812 N N . GLN A 1 113 ? -23.538 -26.368 -7.137 1.00 81.75 113 GLN A N 1
ATOM 813 C CA . GLN A 1 113 ? -23.381 -25.092 -6.443 1.00 81.75 113 GLN A CA 1
ATOM 814 C C . GLN A 1 113 ? -23.596 -25.209 -4.940 1.00 81.75 113 GLN A C 1
ATOM 816 O O . GLN A 1 113 ? -22.877 -24.560 -4.180 1.00 81.75 113 GLN A O 1
ATOM 821 N N . ALA A 1 114 ? -24.531 -26.056 -4.508 1.00 78.56 114 ALA A N 1
ATOM 822 C CA . ALA A 1 114 ? -24.774 -26.281 -3.091 1.00 78.56 114 ALA A CA 1
ATOM 823 C C . ALA A 1 114 ? -23.532 -26.848 -2.381 1.00 78.56 114 ALA A C 1
ATOM 825 O O . ALA A 1 114 ? -23.294 -26.535 -1.219 1.00 78.56 114 ALA A O 1
ATOM 826 N N . ASN A 1 115 ? -22.698 -27.620 -3.086 1.00 86.50 115 ASN A N 1
ATOM 827 C CA . ASN A 1 115 ? -21.474 -28.208 -2.537 1.00 86.50 115 ASN A CA 1
ATOM 828 C C . ASN A 1 115 ? -20.303 -27.218 -2.462 1.00 86.50 115 ASN A C 1
ATOM 830 O O . ASN A 1 115 ? -19.426 -27.371 -1.614 1.00 86.50 115 ASN A O 1
ATOM 834 N N . ARG A 1 116 ? -20.294 -26.173 -3.300 1.00 93.19 116 ARG A N 1
ATOM 835 C CA . ARG A 1 116 ? -19.289 -25.099 -3.264 1.00 93.19 116 ARG A CA 1
ATOM 836 C C . ARG A 1 116 ? -19.606 -24.112 -2.146 1.00 93.19 116 ARG A C 1
ATOM 838 O O . ARG A 1 116 ? -20.104 -23.013 -2.404 1.00 93.19 116 ARG A O 1
ATOM 845 N N . ARG A 1 117 ? -19.338 -24.520 -0.909 1.00 91.88 117 ARG A N 1
ATOM 846 C CA . ARG A 1 117 ? -19.710 -23.754 0.279 1.00 91.88 117 ARG A CA 1
ATOM 847 C C . ARG A 1 117 ? -18.630 -23.737 1.351 1.00 91.88 117 ARG A C 1
ATOM 849 O O . ARG A 1 117 ? -17.778 -24.620 1.402 1.00 91.88 117 ARG A O 1
ATOM 856 N N . VAL A 1 118 ? -18.733 -22.756 2.233 1.00 94.00 118 VAL A N 1
ATOM 857 C CA . VAL A 1 118 ? -18.118 -22.765 3.557 1.00 94.00 118 VAL A CA 1
ATOM 858 C C . VAL A 1 118 ? -19.232 -22.684 4.592 1.00 94.00 118 VAL A C 1
ATOM 860 O O . VAL A 1 118 ? -20.122 -21.841 4.476 1.00 94.00 118 VAL A O 1
ATOM 863 N N . GLU A 1 119 ? -19.192 -23.564 5.584 1.00 90.38 119 GLU A N 1
ATOM 864 C CA . GLU A 1 119 ? -20.102 -23.547 6.726 1.00 90.38 119 GLU A CA 1
ATOM 865 C C . GLU A 1 119 ? -19.434 -22.847 7.909 1.00 90.38 119 GLU A C 1
ATOM 867 O O . GLU A 1 119 ? -18.278 -23.116 8.228 1.00 90.38 119 GLU A O 1
ATOM 872 N N . ILE A 1 120 ? -20.168 -21.953 8.563 1.00 89.12 120 ILE A N 1
ATOM 873 C CA . ILE A 1 120 ? -19.760 -21.271 9.788 1.00 89.12 120 ILE A CA 1
ATOM 874 C C . ILE A 1 120 ? -20.719 -21.726 10.880 1.00 89.12 120 ILE A C 1
ATOM 876 O O . ILE A 1 120 ? -21.914 -21.450 10.798 1.00 89.12 120 ILE A O 1
ATOM 880 N N . VAL A 1 121 ? -20.213 -22.415 11.894 1.00 89.25 121 VAL A N 1
ATOM 881 C CA . VAL A 1 121 ? -21.007 -22.943 13.007 1.00 89.25 121 VAL A CA 1
ATOM 882 C C . VAL A 1 121 ? -20.586 -22.245 14.286 1.00 89.25 121 VAL A C 1
ATOM 884 O O . VAL A 1 121 ? -19.412 -22.260 14.646 1.00 89.25 121 VAL A O 1
ATOM 887 N N . ILE A 1 122 ? -21.538 -21.624 14.974 1.00 85.31 122 ILE A N 1
ATOM 888 C CA . ILE A 1 122 ? -21.298 -20.947 16.248 1.00 85.31 122 ILE A CA 1
ATOM 889 C C . ILE A 1 122 ? -21.722 -21.877 17.388 1.00 85.31 122 ILE A C 1
ATOM 891 O O . ILE A 1 122 ? -22.899 -22.216 17.513 1.00 85.31 122 ILE A O 1
ATOM 895 N N . ASP A 1 123 ? -20.767 -22.261 18.237 1.00 78.75 123 ASP A N 1
ATOM 896 C CA . ASP A 1 123 ? -21.015 -23.128 19.390 1.00 78.75 123 ASP A CA 1
ATOM 897 C C . ASP A 1 123 ? -21.699 -22.333 20.509 1.00 78.75 123 ASP A C 1
ATOM 899 O O . ASP A 1 123 ? -21.048 -21.761 21.394 1.00 78.75 123 ASP A O 1
ATOM 903 N N . GLN A 1 124 ? -23.030 -22.306 20.485 1.00 60.56 124 GLN A N 1
ATOM 904 C CA . GLN A 1 124 ? -23.813 -21.727 21.570 1.00 60.56 124 GLN A CA 1
ATOM 905 C C . GLN A 1 124 ? -23.821 -22.673 22.781 1.00 60.56 124 GLN A C 1
ATOM 907 O O . GLN A 1 124 ? -24.178 -23.850 22.643 1.00 60.56 124 GLN A O 1
ATOM 912 N N . PRO A 1 125 ? -23.488 -22.204 24.000 1.00 53.16 125 PRO A N 1
ATOM 913 C CA . PRO A 1 125 ? -23.790 -22.982 25.193 1.00 53.16 125 PRO A CA 1
ATOM 914 C C . PRO A 1 125 ? -25.313 -23.194 25.271 1.00 53.16 125 PRO A C 1
ATOM 916 O O . PRO A 1 125 ? -26.073 -22.273 24.957 1.00 53.16 125 PRO A O 1
ATOM 919 N N . PRO A 1 126 ? -25.789 -24.389 25.674 1.00 46.28 126 PRO A N 1
ATOM 920 C CA . PRO A 1 126 ? -27.210 -24.705 25.647 1.00 46.28 126 PRO A CA 1
ATOM 921 C C . PRO A 1 126 ? -27.997 -23.668 26.448 1.00 46.28 126 PRO A C 1
ATOM 923 O O . PRO A 1 126 ? -27.704 -23.420 27.620 1.00 46.28 126 PRO A O 1
ATOM 926 N N . ALA A 1 127 ? -28.992 -23.063 25.797 1.00 46.38 127 ALA A N 1
ATOM 927 C CA . ALA A 1 127 ? -29.854 -22.054 26.390 1.00 46.38 127 ALA A CA 1
ATOM 928 C C . ALA A 1 127 ? -30.578 -22.637 27.615 1.00 46.38 127 ALA A C 1
ATOM 930 O O . ALA A 1 127 ? -31.594 -23.326 27.498 1.00 46.38 127 ALA A O 1
ATOM 931 N N . LEU A 1 128 ? -30.062 -22.367 28.814 1.00 44.06 128 LEU A N 1
ATOM 932 C CA . LEU A 1 128 ? -30.801 -22.603 30.046 1.00 44.06 128 LEU A CA 1
ATOM 933 C C . LEU A 1 128 ? -31.969 -21.614 30.065 1.00 44.06 128 LEU A C 1
ATOM 935 O O . LEU A 1 128 ? -31.781 -20.411 30.224 1.00 44.06 128 LEU A O 1
ATOM 939 N N . VAL A 1 129 ? -33.164 -22.161 29.831 1.00 43.84 129 VAL A N 1
ATOM 940 C CA . VAL A 1 129 ? -34.492 -21.552 29.977 1.00 43.84 129 VAL A CA 1
ATOM 941 C C . VAL A 1 129 ? -34.501 -20.303 30.866 1.00 43.84 129 VAL A C 1
ATOM 943 O O . VAL A 1 129 ? -34.210 -20.362 32.059 1.00 43.84 129 VAL A O 1
ATOM 946 N N . ALA A 1 130 ? -34.874 -19.171 30.266 1.00 44.56 130 ALA A N 1
ATOM 947 C CA . ALA A 1 130 ? -34.998 -17.879 30.924 1.00 44.56 130 ALA A CA 1
ATOM 948 C C . ALA A 1 130 ? -35.976 -17.945 32.114 1.00 44.56 130 ALA A C 1
ATOM 950 O O . ALA A 1 130 ? -37.192 -17.854 31.949 1.00 44.56 130 ALA A O 1
ATOM 951 N N . ALA A 1 131 ? -35.439 -18.084 33.326 1.00 41.62 131 ALA A N 1
ATOM 952 C CA . ALA A 1 131 ? -36.157 -17.826 34.564 1.00 41.62 131 ALA A CA 1
ATOM 953 C C . ALA A 1 131 ? -35.869 -16.384 35.004 1.00 41.62 131 ALA A C 1
ATOM 955 O O . ALA A 1 131 ? -34.720 -15.983 35.174 1.00 41.62 131 ALA A O 1
ATOM 956 N N . VAL A 1 132 ? -36.943 -15.610 35.156 1.00 48.28 132 VAL A N 1
ATOM 957 C CA . VAL A 1 132 ? -36.974 -14.211 35.600 1.00 48.28 132 VAL A CA 1
ATOM 958 C C . VAL A 1 132 ? -36.082 -13.989 36.833 1.00 48.28 132 VAL A C 1
ATOM 960 O O . VAL A 1 132 ? -36.367 -14.518 37.905 1.00 48.28 132 VAL A O 1
ATOM 963 N N . ALA A 1 133 ? -35.041 -13.164 36.693 1.00 44.50 133 ALA A N 1
ATOM 964 C CA . ALA A 1 133 ? -34.257 -12.618 37.804 1.00 44.50 133 ALA A CA 1
ATOM 965 C C . ALA A 1 133 ? -34.681 -11.155 38.078 1.00 44.50 133 ALA A C 1
ATOM 967 O O . ALA A 1 133 ? -35.010 -10.435 37.130 1.00 44.50 133 ALA A O 1
ATOM 968 N N . PRO A 1 134 ? -34.719 -10.700 39.348 1.00 45.59 134 PRO A N 1
ATOM 969 C CA . PRO A 1 134 ? -35.187 -9.364 39.703 1.00 45.59 134 PRO A CA 1
ATOM 970 C C . PRO A 1 134 ? -34.152 -8.295 39.324 1.00 45.59 134 PRO A C 1
ATOM 972 O O . PRO A 1 134 ? -32.967 -8.584 39.175 1.00 45.59 134 PRO A O 1
ATOM 975 N N . ALA A 1 135 ? -34.630 -7.058 39.166 1.00 50.41 135 ALA A N 1
ATOM 976 C CA . ALA A 1 135 ? -33.854 -5.903 38.717 1.00 50.41 135 ALA A CA 1
ATOM 977 C C . ALA A 1 135 ? -32.488 -5.770 39.431 1.00 50.41 135 ALA A C 1
ATOM 979 O O . ALA A 1 135 ? -32.436 -5.888 40.660 1.00 50.41 135 ALA A O 1
ATOM 980 N N . PRO A 1 136 ? -31.392 -5.489 38.700 1.00 48.69 136 PRO A N 1
ATOM 981 C CA . PRO A 1 136 ? -30.085 -5.320 39.313 1.00 48.69 136 PRO A CA 1
ATOM 982 C C . PRO A 1 136 ? -30.050 -4.031 40.149 1.00 48.69 136 PRO A C 1
ATOM 984 O O . PRO A 1 136 ? -30.571 -2.990 39.744 1.00 48.69 136 PRO A O 1
ATOM 987 N N . ALA A 1 137 ? -29.425 -4.109 41.327 1.00 57.81 137 ALA A N 1
ATOM 988 C CA . ALA A 1 137 ? -29.035 -2.953 42.135 1.00 57.81 137 ALA A CA 1
ATOM 989 C C . ALA A 1 137 ? -28.184 -1.970 41.297 1.00 57.81 137 ALA A C 1
ATOM 991 O O . ALA A 1 137 ? -27.536 -2.408 40.341 1.00 57.81 137 ALA A O 1
ATOM 992 N N . PRO A 1 138 ? -28.161 -0.660 41.621 1.00 48.88 138 PRO A N 1
ATOM 993 C CA . PRO A 1 138 ? -27.456 0.318 40.802 1.00 48.88 138 PRO A CA 1
ATOM 994 C C . PRO A 1 138 ? -25.972 -0.045 40.733 1.00 48.88 138 PRO A C 1
ATOM 996 O O . PRO A 1 138 ? -25.293 -0.137 41.757 1.00 48.88 138 PRO A O 1
ATOM 999 N N . ALA A 1 139 ? -25.488 -0.276 39.513 1.00 55.59 139 ALA A N 1
ATOM 1000 C CA . ALA A 1 139 ? -24.074 -0.458 39.248 1.00 55.59 139 ALA A CA 1
ATOM 1001 C C . ALA A 1 139 ? -23.293 0.774 39.752 1.00 55.59 139 ALA A C 1
ATOM 1003 O O . ALA A 1 139 ? -23.822 1.893 39.695 1.00 55.59 139 ALA A O 1
ATOM 1004 N N . PRO A 1 140 ? -22.042 0.611 40.226 1.00 57.19 140 PRO A N 1
ATOM 1005 C CA . PRO A 1 140 ? -21.141 1.750 40.358 1.00 57.19 140 PRO A CA 1
ATOM 1006 C C . PRO A 1 140 ? -21.108 2.487 39.016 1.00 57.19 140 PRO A C 1
ATOM 1008 O O . PRO A 1 140 ? -21.218 1.848 37.966 1.00 57.19 140 PRO A O 1
ATOM 1011 N N . ALA A 1 141 ? -21.020 3.821 39.058 1.00 56.62 141 ALA A N 1
ATOM 1012 C CA . ALA A 1 141 ? -20.976 4.645 37.855 1.00 56.62 141 ALA A CA 1
ATOM 1013 C C . ALA A 1 141 ? -20.026 4.005 36.828 1.00 56.62 141 ALA A C 1
ATOM 1015 O O . ALA A 1 141 ? -18.938 3.569 37.224 1.00 56.62 141 ALA A O 1
ATOM 1016 N N . PRO A 1 142 ? -20.439 3.889 35.554 1.00 50.19 142 PRO A N 1
ATOM 1017 C CA . PRO A 1 142 ? -19.621 3.234 34.552 1.00 50.19 142 PRO A CA 1
ATOM 1018 C C . PRO A 1 142 ? -18.245 3.901 34.554 1.00 50.19 142 PRO A C 1
ATOM 1020 O O . PRO A 1 142 ? -18.144 5.129 34.487 1.00 50.19 142 PRO A O 1
ATOM 1023 N N . ALA A 1 143 ? -17.183 3.092 34.625 1.00 57.44 143 ALA A N 1
ATOM 1024 C CA . ALA A 1 143 ? -15.922 3.527 34.043 1.00 57.44 143 ALA A CA 1
ATOM 1025 C C . ALA A 1 143 ? -16.244 4.016 32.619 1.00 57.44 143 ALA A C 1
ATOM 1027 O O . ALA A 1 143 ? -17.140 3.429 31.999 1.00 57.44 143 ALA A O 1
ATOM 1028 N N . PRO A 1 144 ? -15.611 5.092 32.120 1.00 50.78 144 PRO A N 1
ATOM 1029 C CA . PRO A 1 144 ? -15.932 5.625 30.804 1.00 50.78 144 PRO A CA 1
ATOM 1030 C C . PRO A 1 144 ? -15.976 4.474 29.802 1.00 50.78 144 PRO A C 1
ATOM 1032 O O . PRO A 1 144 ? -14.993 3.751 29.660 1.00 50.78 144 PRO A O 1
ATOM 1035 N N . VAL A 1 145 ? -17.149 4.251 29.204 1.00 56.09 145 VAL A N 1
ATOM 1036 C CA . VAL A 1 145 ? -17.317 3.281 28.126 1.00 56.09 145 VAL A CA 1
ATOM 1037 C C . VAL A 1 145 ? -16.322 3.711 27.059 1.00 56.09 145 VAL A C 1
ATOM 1039 O O . VAL A 1 145 ? -16.468 4.797 26.497 1.00 56.09 145 VAL A O 1
ATOM 1042 N N . GLU A 1 146 ? -15.276 2.917 26.841 1.00 55.22 146 GLU A N 1
ATOM 1043 C CA . GLU A 1 146 ? -14.447 3.071 25.655 1.00 55.22 146 GLU A CA 1
ATOM 1044 C C . GLU A 1 146 ? -15.401 2.950 24.469 1.00 55.22 146 GLU A C 1
ATOM 1046 O O . GLU A 1 146 ? -16.175 1.992 24.376 1.00 55.22 146 GLU A O 1
ATOM 1051 N N . ALA A 1 147 ? -15.478 4.018 23.676 1.00 42.16 147 ALA A N 1
ATOM 1052 C CA . ALA A 1 147 ? -16.465 4.152 22.622 1.00 42.16 147 ALA A CA 1
ATOM 1053 C C . ALA A 1 147 ? -16.427 2.915 21.714 1.00 42.16 147 ALA A C 1
ATOM 1055 O O . ALA A 1 147 ? -15.352 2.384 21.439 1.00 42.16 147 ALA A O 1
ATOM 1056 N N . ALA A 1 148 ? -17.601 2.474 21.244 1.00 45.78 148 ALA A N 1
ATOM 1057 C CA . ALA A 1 148 ? -17.692 1.486 20.173 1.00 45.78 148 ALA A CA 1
ATOM 1058 C C . ALA A 1 148 ? -16.650 1.814 19.086 1.00 45.78 148 ALA A C 1
ATOM 1060 O O . ALA A 1 148 ? -16.499 3.007 18.782 1.00 45.78 148 ALA A O 1
ATOM 1061 N N . PRO A 1 149 ? -15.939 0.816 18.516 1.00 46.97 149 PRO A N 1
ATOM 1062 C CA . PRO A 1 149 ? -14.996 1.089 17.444 1.00 46.97 149 PRO A CA 1
ATOM 1063 C C . PRO A 1 149 ? -15.724 1.933 16.397 1.00 46.97 149 PRO A C 1
ATOM 1065 O O . PRO A 1 149 ? -16.879 1.624 16.068 1.00 46.97 149 PRO A O 1
ATOM 1068 N N . PRO A 1 150 ? -15.124 3.056 15.961 1.00 39.03 150 PRO A N 1
ATOM 1069 C CA . PRO A 1 150 ? -15.795 3.973 15.061 1.00 39.03 150 PRO A CA 1
ATOM 1070 C C . PRO A 1 150 ? -16.285 3.186 13.840 1.00 39.03 150 PRO A C 1
ATOM 1072 O O . PRO A 1 150 ? -15.640 2.203 13.461 1.00 39.03 150 PRO A O 1
ATOM 1075 N N . PRO A 1 151 ? -17.429 3.573 13.242 1.00 41.88 151 PRO A N 1
ATOM 1076 C CA . PRO A 1 151 ? -17.928 2.918 12.038 1.00 41.88 151 PRO A CA 1
ATOM 1077 C C . PRO A 1 151 ? -16.759 2.748 11.072 1.00 41.88 151 PRO A C 1
ATOM 1079 O O . PRO A 1 151 ? -16.053 3.732 10.835 1.00 41.88 151 PRO A O 1
ATOM 1082 N N . GLN A 1 152 ? -16.518 1.518 10.587 1.00 48.22 152 GLN A N 1
ATOM 1083 C CA . GLN A 1 152 ? -15.449 1.272 9.618 1.00 48.22 152 GLN A CA 1
ATOM 1084 C C . GLN A 1 152 ? -15.610 2.320 8.526 1.00 48.22 152 GLN A C 1
ATOM 1086 O O . GLN A 1 152 ? -16.655 2.374 7.865 1.00 48.22 152 GLN A O 1
ATOM 1091 N N . LYS A 1 153 ? -14.634 3.231 8.437 1.00 43.16 153 LYS A N 1
ATOM 1092 C CA . LYS A 1 153 ? -14.693 4.311 7.465 1.00 43.16 153 LYS A CA 1
ATOM 1093 C C . LYS A 1 153 ? -14.868 3.636 6.115 1.00 43.16 153 LYS A C 1
ATOM 1095 O O . LYS A 1 153 ? -14.132 2.704 5.788 1.00 43.16 153 LYS A O 1
ATOM 1100 N N . LYS A 1 154 ? -15.872 4.080 5.354 1.00 43.31 154 LYS A N 1
ATOM 1101 C CA . LYS A 1 154 ? -15.926 3.819 3.913 1.00 43.31 154 LYS A CA 1
ATOM 1102 C C . LYS A 1 154 ? -14.504 3.996 3.374 1.00 43.31 154 LYS A C 1
ATOM 1104 O O . LYS A 1 154 ? -13.806 4.895 3.845 1.00 43.31 154 LYS A O 1
ATOM 1109 N N . HIS A 1 155 ? -14.079 3.147 2.438 1.00 54.09 155 HIS A N 1
ATOM 1110 C CA . HIS A 1 155 ? -12.841 3.345 1.679 1.00 54.09 155 HIS A CA 1
ATOM 1111 C C . HIS A 1 155 ? -12.980 4.624 0.839 1.00 54.09 155 HIS A C 1
ATOM 1113 O O . HIS A 1 155 ? -13.194 4.590 -0.372 1.00 54.09 155 HIS A O 1
ATOM 1119 N N . ASP A 1 156 ? -12.982 5.761 1.521 1.00 63.66 156 ASP A N 1
ATOM 1120 C CA . ASP A 1 156 ? -13.103 7.075 0.947 1.00 63.66 156 ASP A CA 1
ATOM 1121 C C . ASP A 1 156 ? -11.738 7.401 0.361 1.00 63.66 156 ASP A C 1
ATOM 1123 O O . ASP A 1 156 ? -10.687 7.190 0.971 1.00 63.66 156 ASP A O 1
ATOM 1127 N N . ARG A 1 157 ? -11.778 7.850 -0.889 1.00 75.25 157 ARG A N 1
ATOM 1128 C CA . ARG A 1 157 ? -10.602 8.318 -1.612 1.00 75.25 157 ARG A CA 1
ATOM 1129 C C . ARG A 1 157 ? -10.009 9.467 -0.812 1.00 75.25 157 ARG A C 1
ATOM 1131 O O . ARG A 1 157 ? -10.741 10.383 -0.447 1.00 75.25 157 ARG A O 1
ATOM 1138 N N . ILE A 1 158 ? -8.713 9.406 -0.560 1.00 82.12 158 ILE A N 1
ATOM 1139 C CA . ILE A 1 158 ? -7.997 10.439 0.172 1.00 82.12 158 ILE A CA 1
ATOM 1140 C C . ILE A 1 158 ? -7.457 11.410 -0.867 1.00 82.12 158 ILE A C 1
ATOM 1142 O O . ILE A 1 158 ? -6.670 11.022 -1.728 1.00 82.12 158 ILE A O 1
ATOM 1146 N N . PHE A 1 159 ? -7.893 12.663 -0.812 1.00 85.12 159 PHE A N 1
ATOM 1147 C CA . PHE A 1 159 ? -7.300 13.722 -1.617 1.00 85.12 159 PHE A CA 1
ATOM 1148 C C . PHE A 1 159 ? -6.282 14.458 -0.764 1.00 85.12 159 PHE A C 1
ATOM 1150 O O . PHE A 1 159 ? -6.558 14.760 0.396 1.00 85.12 159 PHE A O 1
ATOM 1157 N N . SER A 1 160 ? -5.112 14.773 -1.315 1.00 88.75 160 SER A N 1
ATOM 1158 C CA . SER A 1 160 ? -4.127 15.586 -0.609 1.00 88.75 160 SER A CA 1
ATOM 1159 C C . SER A 1 160 ? -3.580 16.722 -1.459 1.00 88.75 160 SER A C 1
ATOM 1161 O O . SER A 1 160 ? -3.505 16.648 -2.685 1.00 88.75 160 SER A O 1
ATOM 1163 N N . LEU A 1 161 ? -3.235 17.808 -0.774 1.00 89.62 161 LEU A N 1
ATOM 1164 C CA . LEU A 1 161 ? -2.570 18.972 -1.335 1.00 89.62 161 LEU A CA 1
ATOM 1165 C C . LEU A 1 161 ? -1.477 19.412 -0.364 1.00 89.62 161 LEU A C 1
ATOM 1167 O O . LEU A 1 161 ? -1.749 19.656 0.814 1.00 89.62 161 LEU A O 1
ATOM 1171 N N . GLY A 1 162 ? -0.250 19.551 -0.855 1.00 87.81 162 GLY A N 1
ATOM 1172 C CA . GLY A 1 162 ? 0.888 19.951 -0.035 1.00 87.81 162 GLY A CA 1
ATOM 1173 C C . GLY A 1 162 ? 1.894 20.822 -0.766 1.00 87.81 162 GLY A C 1
ATOM 1174 O O . GLY A 1 162 ? 1.929 20.868 -1.994 1.00 87.81 162 GLY A O 1
ATOM 1175 N N . GLY A 1 163 ? 2.718 21.516 0.014 1.00 85.81 163 GLY A N 1
ATOM 1176 C CA . GLY A 1 163 ? 3.932 22.139 -0.493 1.00 85.81 163 GLY A CA 1
ATOM 1177 C C . GLY A 1 163 ? 4.932 21.051 -0.862 1.00 85.81 163 GLY A C 1
ATOM 1178 O O . GLY A 1 163 ? 5.189 20.159 -0.054 1.00 85.81 163 GLY A O 1
ATOM 1179 N N . PHE A 1 164 ? 5.461 21.131 -2.076 1.00 90.31 164 PHE A N 1
ATOM 1180 C CA . PHE A 1 164 ? 6.479 20.237 -2.608 1.00 90.31 164 PHE A CA 1
ATOM 1181 C C . PHE A 1 164 ? 7.826 20.949 -2.572 1.00 90.31 164 PHE A C 1
ATOM 1183 O O . PHE A 1 164 ? 7.953 22.063 -3.090 1.00 90.31 164 PHE A O 1
ATOM 1190 N N . TYR A 1 165 ? 8.825 20.307 -1.982 1.00 92.19 165 TYR A N 1
ATOM 1191 C CA . TYR A 1 165 ? 10.202 20.769 -2.051 1.00 92.19 165 TYR A CA 1
ATOM 1192 C C . TYR A 1 165 ? 11.124 19.599 -2.356 1.00 92.19 165 TYR A C 1
ATOM 1194 O O . TYR A 1 165 ? 10.975 18.535 -1.765 1.00 92.19 165 TYR A O 1
ATOM 1202 N N . GLY A 1 166 ? 12.087 19.788 -3.247 1.00 87.94 166 GLY A N 1
ATOM 1203 C CA . GLY A 1 166 ? 13.085 18.771 -3.542 1.00 87.94 166 GLY A CA 1
ATOM 1204 C C . GLY A 1 166 ? 14.439 19.366 -3.872 1.00 87.94 166 GLY A C 1
ATOM 1205 O O . GLY A 1 166 ? 14.560 20.562 -4.124 1.00 87.94 166 GLY A O 1
ATOM 1206 N N . PHE A 1 167 ? 15.456 18.521 -3.846 1.00 87.19 167 PHE A N 1
ATOM 1207 C CA . PHE A 1 167 ? 16.813 18.855 -4.250 1.00 87.19 167 PHE A CA 1
ATOM 1208 C C . PHE A 1 167 ? 17.500 17.604 -4.797 1.00 87.19 167 PHE A C 1
ATOM 1210 O O . PHE A 1 167 ? 17.210 16.488 -4.354 1.00 87.19 167 PHE A O 1
ATOM 1217 N N . ASN A 1 168 ? 18.381 17.776 -5.776 1.00 81.19 168 ASN A N 1
ATOM 1218 C CA . ASN A 1 168 ? 19.256 16.696 -6.222 1.00 81.19 168 ASN A CA 1
ATOM 1219 C C . ASN A 1 168 ? 20.427 16.525 -5.246 1.00 81.19 168 ASN A C 1
ATOM 1221 O O . ASN A 1 168 ? 20.840 17.460 -4.554 1.00 81.19 168 ASN A O 1
ATOM 1225 N N . LEU A 1 169 ? 20.971 15.314 -5.206 1.00 72.25 169 LEU A N 1
ATOM 1226 C CA . LEU A 1 169 ? 22.290 15.083 -4.627 1.00 72.25 169 LEU A CA 1
ATOM 1227 C C . LEU A 1 169 ? 23.364 15.757 -5.505 1.00 72.25 169 LEU A C 1
ATOM 1229 O O . LEU A 1 169 ? 23.154 15.921 -6.709 1.00 72.25 169 LEU A O 1
ATOM 1233 N N . GLU A 1 170 ? 24.464 16.202 -4.884 1.00 66.88 170 GLU A N 1
ATOM 1234 C CA . GLU A 1 170 ? 25.566 16.907 -5.562 1.00 66.88 170 GLU A CA 1
ATOM 1235 C C . GLU A 1 170 ? 26.009 16.157 -6.826 1.00 66.88 170 GLU A C 1
ATOM 1237 O O . GLU A 1 170 ? 26.293 14.962 -6.768 1.00 66.88 170 GLU A O 1
ATOM 1242 N N . ASP A 1 171 ? 26.079 16.862 -7.958 1.00 64.31 171 ASP A N 1
ATOM 1243 C CA . ASP A 1 171 ? 26.669 16.303 -9.176 1.00 64.31 171 ASP A CA 1
ATOM 1244 C C . ASP A 1 171 ? 28.203 16.175 -9.055 1.00 64.31 171 ASP A C 1
ATOM 1246 O O . ASP A 1 171 ? 28.817 16.638 -8.090 1.00 64.31 171 ASP A O 1
ATOM 1250 N N . GLU A 1 172 ? 28.864 15.577 -10.053 1.00 58.59 172 GLU A N 1
ATOM 1251 C CA . GLU A 1 172 ? 30.334 15.445 -10.080 1.00 58.59 172 GLU A CA 1
ATOM 1252 C C . GLU A 1 172 ? 31.087 16.793 -9.969 1.00 58.59 172 GLU A C 1
ATOM 1254 O O . GLU A 1 172 ? 32.284 16.818 -9.665 1.00 58.59 172 GLU A O 1
ATOM 1259 N N . ALA A 1 173 ? 30.407 17.920 -10.210 1.00 65.31 173 ALA A N 1
ATOM 1260 C CA . ALA A 1 173 ? 30.932 19.277 -10.097 1.00 65.31 173 ALA A CA 1
ATOM 1261 C C . ALA A 1 173 ? 30.575 19.968 -8.759 1.00 65.31 173 ALA A C 1
ATOM 1263 O O . ALA A 1 173 ? 31.016 21.097 -8.522 1.00 65.31 173 ALA A O 1
ATOM 1264 N N . GLY A 1 174 ? 29.850 19.291 -7.861 1.00 66.62 174 GLY A N 1
ATOM 1265 C CA . GLY A 1 174 ? 29.445 19.793 -6.548 1.00 66.62 174 GLY A CA 1
ATOM 1266 C C . GLY A 1 174 ? 28.266 20.768 -6.591 1.00 66.62 174 GLY A C 1
ATOM 1267 O O . GLY A 1 174 ? 28.104 21.575 -5.673 1.00 66.62 174 GLY A O 1
ATOM 1268 N N . HIS A 1 175 ? 27.467 20.755 -7.658 1.00 74.12 175 HIS A N 1
ATOM 1269 C CA . HIS A 1 175 ? 26.293 21.611 -7.784 1.00 74.12 175 HIS A CA 1
ATOM 1270 C C . HIS A 1 175 ? 25.042 20.933 -7.215 1.00 74.12 175 HIS A C 1
ATOM 1272 O O . HIS A 1 175 ? 24.751 19.770 -7.493 1.00 74.12 175 HIS A O 1
ATOM 1278 N N . THR A 1 176 ? 24.279 21.701 -6.437 1.00 78.38 176 THR A N 1
ATOM 1279 C CA . THR A 1 176 ? 22.934 21.350 -5.968 1.00 78.38 176 THR A CA 1
ATOM 1280 C C . THR A 1 176 ? 21.930 22.317 -6.578 1.00 78.38 176 THR A C 1
ATOM 1282 O O . THR A 1 176 ? 22.206 23.504 -6.737 1.00 78.38 176 THR A O 1
ATOM 1285 N N . SER A 1 177 ? 20.772 21.787 -6.930 1.00 85.31 177 SER A N 1
ATOM 1286 C CA . SER A 1 177 ? 19.627 22.475 -7.492 1.00 85.31 177 SER A CA 1
ATOM 1287 C C . SER A 1 177 ? 18.379 22.127 -6.695 1.00 85.31 177 SER A C 1
ATOM 1289 O O . SER A 1 177 ? 18.325 21.150 -5.937 1.00 85.31 177 SER A O 1
ATOM 1291 N N . HIS A 1 178 ? 17.359 22.966 -6.835 1.00 87.69 178 HIS A N 1
ATOM 1292 C CA . HIS A 1 178 ? 16.215 22.946 -5.939 1.00 87.69 178 HIS A CA 1
ATOM 1293 C C . HIS A 1 178 ? 14.889 23.047 -6.684 1.00 87.69 178 HIS A C 1
ATOM 1295 O O . HIS A 1 178 ? 14.731 23.790 -7.648 1.00 87.69 178 HIS A O 1
ATOM 1301 N N . LEU A 1 179 ? 13.894 22.326 -6.180 1.00 90.56 179 LEU A N 1
ATOM 1302 C CA . LEU A 1 179 ? 12.536 22.281 -6.700 1.00 90.56 179 LEU A CA 1
ATOM 1303 C C . LEU A 1 179 ? 11.599 22.849 -5.641 1.00 90.56 179 LEU A C 1
ATOM 1305 O O . LEU A 1 179 ? 11.599 22.380 -4.506 1.00 90.56 179 LEU A O 1
ATOM 1309 N N . GLY A 1 180 ? 10.782 23.836 -5.999 1.00 85.62 180 GLY A N 1
ATOM 1310 C CA . GLY A 1 180 ? 9.774 24.406 -5.104 1.00 85.62 180 GLY A CA 1
ATOM 1311 C C . GLY A 1 180 ? 8.414 24.480 -5.782 1.00 85.62 180 GLY A C 1
ATOM 1312 O O . GLY A 1 180 ? 8.293 25.041 -6.870 1.00 85.62 180 GLY A O 1
ATOM 1313 N N . GLY A 1 181 ? 7.375 23.925 -5.160 1.00 92.00 181 GLY A N 1
ATOM 1314 C CA . GLY A 1 181 ? 6.067 23.847 -5.796 1.00 92.00 181 GLY A CA 1
ATOM 1315 C C . GLY A 1 181 ? 4.950 23.300 -4.923 1.00 92.00 181 GLY A C 1
ATOM 1316 O O . GLY A 1 181 ? 4.958 23.427 -3.699 1.00 92.00 181 GLY A O 1
ATOM 1317 N N . LEU A 1 182 ? 3.971 22.692 -5.587 1.00 87.50 182 LEU A N 1
ATOM 1318 C CA . LEU A 1 182 ? 2.821 22.045 -4.965 1.00 87.50 182 LEU A CA 1
ATOM 1319 C C . LEU A 1 182 ? 2.716 20.603 -5.454 1.00 87.50 182 LEU A C 1
ATOM 1321 O O . LEU A 1 182 ? 2.968 20.335 -6.628 1.00 87.50 182 LEU A O 1
ATOM 1325 N N . ASN A 1 183 ? 2.299 19.705 -4.566 1.00 92.25 183 ASN A N 1
ATOM 1326 C CA . ASN A 1 183 ? 1.942 18.327 -4.880 1.00 92.25 183 ASN A CA 1
ATOM 1327 C C . ASN A 1 183 ? 0.458 18.108 -4.600 1.00 92.25 183 ASN A C 1
ATOM 1329 O O . ASN A 1 183 ? -0.051 18.523 -3.556 1.00 92.25 183 ASN A O 1
ATOM 1333 N N . PHE A 1 184 ? -0.215 17.440 -5.524 1.00 91.81 184 PHE A N 1
ATOM 1334 C CA . PHE A 1 184 ? -1.574 16.956 -5.371 1.00 91.81 184 PHE A CA 1
ATOM 1335 C C . PHE A 1 184 ? -1.571 15.436 -5.486 1.00 91.81 184 PHE A C 1
ATOM 1337 O O . PHE A 1 184 ? -1.001 14.913 -6.440 1.00 91.81 184 PHE A O 1
ATOM 1344 N N . ALA A 1 185 ? -2.240 14.740 -4.569 1.00 90.88 185 ALA A N 1
ATOM 1345 C CA . ALA A 1 185 ? -2.377 13.289 -4.632 1.00 90.88 185 ALA A CA 1
ATOM 1346 C C . ALA A 1 185 ? -3.825 12.831 -4.490 1.00 90.88 185 ALA A C 1
ATOM 1348 O O . ALA A 1 185 ? -4.653 13.485 -3.847 1.00 90.88 185 ALA A O 1
ATOM 1349 N N . VAL A 1 186 ? -4.106 11.673 -5.080 1.00 88.56 186 VAL A N 1
ATOM 1350 C CA . VAL A 1 186 ? -5.317 10.895 -4.836 1.00 88.56 186 VAL A CA 1
ATOM 1351 C C . VAL A 1 186 ? -4.905 9.487 -4.455 1.00 88.56 186 VAL A C 1
ATOM 1353 O O . VAL A 1 186 ? -4.429 8.747 -5.313 1.00 88.56 186 VAL A O 1
ATOM 1356 N N . ASP A 1 187 ? -5.172 9.108 -3.213 1.00 88.88 187 ASP A N 1
ATOM 1357 C CA . ASP A 1 187 ? -4.878 7.780 -2.691 1.00 88.88 187 ASP A CA 1
ATOM 1358 C C . ASP A 1 187 ? -6.171 6.992 -2.524 1.00 88.88 187 ASP A C 1
ATOM 1360 O O . ASP A 1 187 ? -7.144 7.433 -1.901 1.00 88.88 187 ASP A O 1
ATOM 1364 N N . VAL A 1 188 ? -6.199 5.807 -3.121 1.00 86.56 188 VAL A N 1
ATOM 1365 C CA . VAL A 1 188 ? -7.311 4.874 -3.012 1.00 86.56 188 VAL A CA 1
ATOM 1366 C C . VAL A 1 188 ? -6.866 3.738 -2.097 1.00 86.56 188 VAL A C 1
ATOM 1368 O O . VAL A 1 188 ? -6.044 2.919 -2.517 1.00 86.56 188 VAL A O 1
ATOM 1371 N N . PRO A 1 189 ? -7.383 3.657 -0.858 1.00 84.12 189 PRO A N 1
ATOM 1372 C CA . PRO A 1 189 ? -7.120 2.511 -0.005 1.00 84.12 189 PRO A CA 1
ATOM 1373 C C . PRO A 1 189 ? -7.766 1.283 -0.647 1.00 84.12 189 PRO A C 1
ATOM 1375 O O . PRO A 1 189 ? -8.986 1.215 -0.808 1.00 84.12 189 PRO A O 1
ATOM 1378 N N . VAL A 1 190 ? -6.932 0.333 -1.060 1.00 80.69 190 VAL A N 1
ATOM 1379 C CA . VAL A 1 190 ? -7.368 -0.932 -1.669 1.00 80.69 190 VAL A CA 1
ATOM 1380 C C . VAL A 1 190 ? -7.432 -2.053 -0.635 1.00 80.69 190 VAL A C 1
ATOM 1382 O O . VAL A 1 190 ? -8.221 -2.977 -0.795 1.00 80.69 190 VAL A O 1
ATOM 1385 N N . MET A 1 191 ? -6.639 -1.946 0.436 1.00 80.31 191 MET A N 1
ATOM 1386 C CA . MET A 1 191 ? -6.686 -2.785 1.637 1.00 80.31 191 MET A CA 1
ATOM 1387 C C . MET A 1 191 ? -6.495 -1.900 2.882 1.00 80.31 191 MET A C 1
ATOM 1389 O O . MET A 1 191 ? -5.982 -0.787 2.752 1.00 80.31 191 MET A O 1
ATOM 1393 N N . PRO A 1 192 ? -6.806 -2.378 4.105 1.00 77.62 192 PRO A N 1
ATOM 1394 C CA . PRO A 1 192 ? -6.566 -1.606 5.334 1.00 77.62 192 PRO A CA 1
ATOM 1395 C C . PRO A 1 192 ? -5.114 -1.123 5.496 1.00 77.62 192 PRO A C 1
ATOM 1397 O O . PRO A 1 192 ? -4.857 -0.046 6.034 1.00 77.62 192 PRO A O 1
ATOM 1400 N N . TRP A 1 193 ? -4.173 -1.914 4.981 1.00 77.69 193 TRP A N 1
ATOM 1401 C CA . TRP A 1 193 ? -2.736 -1.671 5.032 1.00 77.69 193 TRP A CA 1
ATOM 1402 C C . TRP A 1 193 ? -2.137 -1.241 3.684 1.00 77.69 193 TRP A C 1
ATOM 1404 O O . TRP A 1 193 ? -0.939 -0.995 3.644 1.00 77.69 193 TRP A O 1
ATOM 1414 N N . LEU A 1 194 ? -2.914 -1.139 2.594 1.00 84.94 194 LEU A N 1
ATOM 1415 C CA . LEU A 1 194 ? -2.405 -0.815 1.249 1.00 84.94 194 LEU A CA 1
ATOM 1416 C C . LEU A 1 194 ? -3.237 0.267 0.569 1.00 84.94 194 LEU A C 1
ATOM 1418 O O . LEU A 1 194 ? -4.449 0.113 0.402 1.00 84.94 194 LEU A O 1
ATOM 1422 N N . SER A 1 195 ? -2.560 1.293 0.068 1.00 88.25 195 SER A N 1
ATOM 1423 C CA . SER A 1 195 ? -3.140 2.298 -0.821 1.00 88.25 195 SER A CA 1
ATOM 1424 C C . SER A 1 195 ? -2.449 2.290 -2.178 1.00 88.25 195 SER A C 1
ATOM 1426 O O . SER A 1 195 ? -1.253 2.022 -2.279 1.00 88.25 195 SER A O 1
ATOM 1428 N N . VAL A 1 196 ? -3.229 2.570 -3.219 1.00 85.94 196 VAL A N 1
ATOM 1429 C CA . VAL A 1 196 ? -2.725 2.870 -4.560 1.00 85.94 196 VAL A CA 1
ATOM 1430 C C . VAL A 1 196 ? -2.974 4.346 -4.815 1.00 85.94 196 VAL A C 1
ATOM 1432 O O . VAL A 1 196 ? -4.128 4.786 -4.758 1.00 85.94 196 VAL A O 1
ATOM 1435 N N . GLY A 1 197 ? -1.912 5.092 -5.091 1.00 87.94 197 GLY A N 1
ATOM 1436 C CA . GLY A 1 197 ? -1.971 6.534 -5.273 1.00 87.94 197 GLY A CA 1
ATOM 1437 C C . GLY A 1 197 ? -1.621 6.983 -6.682 1.00 87.94 197 GLY A C 1
ATOM 1438 O O . GLY A 1 197 ? -0.977 6.278 -7.462 1.00 87.94 197 GLY A O 1
ATOM 1439 N N . ALA A 1 198 ? -2.075 8.185 -7.012 1.00 88.25 198 ALA A N 1
ATOM 1440 C CA . ALA A 1 198 ? -1.601 8.951 -8.151 1.00 88.25 198 ALA A CA 1
ATOM 1441 C C . ALA A 1 198 ? -1.264 10.364 -7.680 1.00 88.25 198 ALA A C 1
ATOM 1443 O O . ALA A 1 198 ? -2.097 11.021 -7.052 1.00 88.25 198 ALA A O 1
ATOM 1444 N N . GLU A 1 199 ? -0.072 10.840 -8.019 1.00 93.00 199 GLU A N 1
ATOM 1445 C CA . GLU A 1 199 ? 0.430 12.143 -7.600 1.00 93.00 199 GLU A CA 1
ATOM 1446 C C . GLU A 1 199 ? 0.842 12.990 -8.795 1.00 93.00 199 GLU A C 1
ATOM 1448 O O . GLU A 1 199 ? 1.447 12.513 -9.760 1.00 93.00 199 GLU A O 1
ATOM 1453 N N . GLN A 1 200 ? 0.546 14.279 -8.687 1.00 94.75 200 GLN A N 1
ATOM 1454 C CA . GLN A 1 200 ? 0.957 15.308 -9.617 1.00 94.75 200 GLN A CA 1
ATOM 1455 C C . GLN A 1 200 ? 1.595 16.452 -8.837 1.00 94.75 200 GLN A C 1
ATOM 1457 O O . GLN A 1 200 ? 0.904 17.197 -8.139 1.00 94.75 200 GLN A O 1
ATOM 1462 N N . ALA A 1 201 ? 2.892 16.657 -9.044 1.00 91.50 201 ALA A N 1
ATOM 1463 C CA . ALA A 1 201 ? 3.573 17.861 -8.602 1.00 91.50 201 ALA A CA 1
ATOM 1464 C C . ALA A 1 201 ? 3.810 18.811 -9.776 1.00 91.50 201 ALA A C 1
ATOM 1466 O O . ALA A 1 201 ? 4.121 18.386 -10.891 1.00 91.50 201 ALA A O 1
ATOM 1467 N N . GLY A 1 202 ? 3.651 20.103 -9.509 1.00 88.38 202 GLY A N 1
ATOM 1468 C CA . GLY A 1 202 ? 4.096 21.189 -10.374 1.00 88.38 202 GLY A CA 1
ATOM 1469 C C . GLY A 1 202 ? 5.028 22.086 -9.575 1.00 88.38 202 GLY A C 1
ATOM 1470 O O . GLY A 1 202 ? 4.685 22.497 -8.463 1.00 88.38 202 GLY A O 1
ATOM 1471 N N . PHE A 1 203 ? 6.207 22.370 -10.113 1.00 92.50 203 PHE A N 1
ATOM 1472 C CA . PHE A 1 203 ? 7.256 23.076 -9.386 1.00 92.50 203 PHE A CA 1
ATOM 1473 C C . PHE A 1 203 ? 8.055 24.003 -10.297 1.00 92.50 203 PHE A C 1
ATOM 1475 O O . PHE A 1 203 ? 8.058 23.878 -11.522 1.00 92.50 203 PHE A O 1
ATOM 1482 N N . TYR A 1 204 ? 8.733 24.953 -9.668 1.00 89.88 204 TYR A N 1
ATOM 1483 C CA . TYR A 1 204 ? 9.781 25.744 -10.282 1.00 89.88 204 TYR A CA 1
ATOM 1484 C C . TYR A 1 204 ? 11.134 25.158 -9.877 1.00 89.88 204 TYR A C 1
ATOM 1486 O O . TYR A 1 204 ? 11.374 24.925 -8.691 1.00 89.88 204 TYR A O 1
ATOM 1494 N N . HIS A 1 205 ? 11.984 24.902 -10.864 1.00 90.25 205 HIS A N 1
ATOM 1495 C CA . HIS A 1 205 ? 13.356 24.446 -10.701 1.00 90.25 205 HIS A CA 1
ATOM 1496 C C . HIS A 1 205 ? 14.288 25.652 -10.758 1.00 90.25 205 HIS A C 1
ATOM 1498 O O . HIS A 1 205 ? 14.223 26.433 -11.711 1.00 90.25 205 HIS A O 1
ATOM 1504 N N . PHE A 1 206 ? 15.108 25.816 -9.726 1.00 89.50 206 PHE A N 1
ATOM 1505 C CA . PHE A 1 206 ? 16.026 26.937 -9.584 1.00 89.50 206 PHE A CA 1
ATOM 1506 C C . PHE A 1 206 ? 17.418 26.475 -9.152 1.00 89.50 206 PHE A C 1
ATOM 1508 O O . PHE A 1 206 ? 17.594 25.343 -8.694 1.00 89.50 206 PHE A O 1
ATOM 1515 N N . ASP A 1 207 ? 18.386 27.376 -9.320 1.00 86.75 207 ASP A N 1
ATOM 1516 C CA . ASP A 1 207 ? 19.819 27.125 -9.138 1.00 86.75 207 ASP A CA 1
ATOM 1517 C C . ASP A 1 207 ? 20.385 26.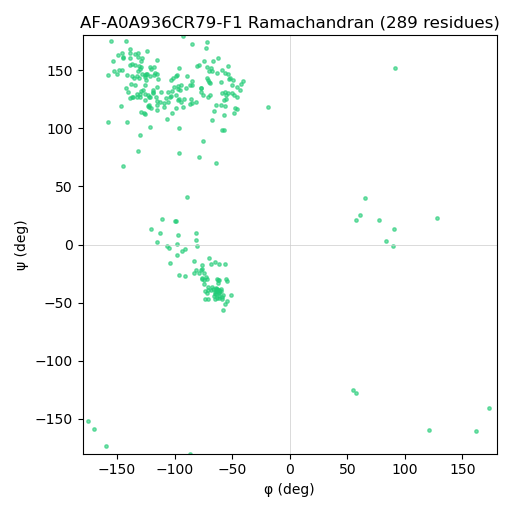124 -10.162 1.00 86.75 207 ASP A C 1
ATOM 1519 O O . ASP A 1 207 ? 21.242 25.294 -9.867 1.00 86.75 207 ASP A O 1
ATOM 1523 N N . THR A 1 208 ? 19.929 26.236 -11.414 1.00 81.88 208 THR A N 1
ATOM 1524 C CA . THR A 1 208 ? 20.441 25.478 -12.562 1.00 81.88 208 THR A CA 1
ATOM 1525 C C . THR A 1 208 ? 20.914 26.397 -13.692 1.00 81.88 208 THR A C 1
ATOM 1527 O O . THR A 1 208 ? 20.561 27.576 -13.746 1.00 81.88 208 THR A O 1
ATOM 1530 N N . PRO A 1 209 ? 21.654 25.874 -14.688 1.00 81.69 209 PRO A N 1
ATOM 1531 C CA . PRO A 1 209 ? 21.924 26.622 -15.916 1.00 81.69 209 PRO A CA 1
ATOM 1532 C C . PRO A 1 209 ? 20.666 26.987 -16.730 1.00 81.69 209 PRO A C 1
ATOM 1534 O O . PRO A 1 209 ? 20.760 27.828 -17.626 1.00 81.69 209 PRO A O 1
ATOM 1537 N N . ASN A 1 210 ? 19.516 26.347 -16.474 1.00 82.44 210 ASN A N 1
ATOM 1538 C CA . ASN A 1 210 ? 18.273 26.529 -17.226 1.00 82.44 210 ASN A CA 1
ATOM 1539 C C . ASN A 1 210 ? 17.034 26.420 -16.318 1.00 82.44 210 ASN A C 1
ATOM 1541 O O . ASN A 1 210 ? 16.248 25.477 -16.430 1.00 82.44 210 ASN A O 1
ATOM 1545 N N . ASP A 1 211 ? 16.882 27.394 -15.423 1.00 87.25 211 ASP A N 1
ATOM 1546 C CA . ASP A 1 211 ? 15.747 27.476 -14.503 1.00 87.25 211 ASP A CA 1
ATOM 1547 C C . ASP A 1 211 ? 14.402 27.546 -15.233 1.00 87.25 211 ASP A C 1
ATOM 1549 O O . ASP A 1 211 ? 14.275 28.126 -16.317 1.00 87.25 211 ASP A O 1
ATOM 1553 N N . GLY A 1 212 ? 13.357 27.027 -14.591 1.00 86.00 212 GLY A N 1
ATOM 1554 C CA . GLY A 1 212 ? 11.997 27.197 -15.084 1.00 86.00 212 GLY A CA 1
ATOM 1555 C C . GLY A 1 212 ? 10.999 26.201 -14.506 1.00 86.00 212 GLY A C 1
ATOM 1556 O O . GLY A 1 212 ? 11.214 25.606 -13.454 1.00 86.00 212 GLY A O 1
ATOM 1557 N N . PHE A 1 213 ? 9.872 26.032 -15.195 1.00 89.31 213 PHE A N 1
ATOM 1558 C CA . PHE A 1 213 ? 8.787 25.176 -14.730 1.00 89.31 213 PHE A CA 1
ATOM 1559 C C . PHE A 1 213 ? 8.976 23.710 -15.112 1.00 89.31 213 PHE A C 1
ATOM 1561 O O . PHE A 1 213 ? 9.346 23.371 -16.239 1.00 89.31 213 PHE A O 1
ATOM 1568 N N . GLY A 1 214 ? 8.612 22.849 -14.170 1.00 88.00 214 GLY A N 1
ATOM 1569 C CA . GLY A 1 214 ? 8.577 21.411 -14.339 1.00 88.00 214 GLY A CA 1
ATOM 1570 C C . GLY A 1 214 ? 7.404 20.764 -13.625 1.00 88.00 214 GLY A C 1
ATOM 1571 O O . GLY A 1 214 ? 6.620 21.408 -12.918 1.00 88.00 214 GLY A O 1
ATOM 1572 N N . GLY A 1 215 ? 7.282 19.465 -13.840 1.00 88.44 215 GLY A N 1
ATOM 1573 C CA . GLY A 1 215 ? 6.288 18.637 -13.201 1.00 88.44 215 GLY A CA 1
ATOM 1574 C C . GLY A 1 215 ? 6.766 17.211 -13.000 1.00 88.44 215 GLY A C 1
ATOM 1575 O O . GLY A 1 215 ? 7.739 16.749 -13.596 1.00 88.44 215 GLY A O 1
ATOM 1576 N N . ARG A 1 216 ? 6.047 16.525 -12.120 1.00 91.00 216 ARG A N 1
ATOM 1577 C CA . ARG A 1 216 ? 6.238 15.118 -11.791 1.00 91.00 216 ARG A CA 1
ATOM 1578 C C . ARG A 1 216 ? 4.876 14.456 -11.733 1.00 91.00 216 ARG A C 1
ATOM 1580 O O . ARG A 1 216 ? 4.006 14.929 -11.005 1.00 91.00 216 ARG A O 1
ATOM 1587 N N . THR A 1 217 ? 4.718 13.365 -12.466 1.00 84.94 217 THR A N 1
ATOM 1588 C CA . THR A 1 217 ? 3.510 12.536 -12.439 1.00 84.94 217 THR A CA 1
ATOM 1589 C C . THR A 1 217 ? 3.918 11.127 -12.055 1.00 84.94 217 THR A C 1
ATOM 1591 O O . THR A 1 217 ? 4.690 10.504 -12.782 1.00 84.94 217 THR A O 1
ATOM 1594 N N . VAL A 1 218 ? 3.415 10.619 -10.932 1.00 86.88 218 VAL A N 1
ATOM 1595 C CA . VAL A 1 218 ? 3.745 9.270 -10.450 1.00 86.88 218 VAL A CA 1
ATOM 1596 C C . VAL A 1 218 ? 2.508 8.511 -10.002 1.00 86.88 218 VAL A C 1
ATOM 1598 O O . VAL A 1 218 ? 1.506 9.099 -9.600 1.00 86.88 218 VAL A O 1
ATOM 1601 N N . ALA A 1 219 ? 2.598 7.191 -10.065 1.00 83.19 219 ALA A N 1
ATOM 1602 C CA . ALA A 1 219 ? 1.746 6.292 -9.306 1.00 83.19 219 ALA A CA 1
ATOM 1603 C C . ALA A 1 219 ? 2.502 5.829 -8.054 1.00 83.19 219 ALA A C 1
ATOM 1605 O O . ALA A 1 219 ? 3.717 5.626 -8.130 1.00 83.19 219 ALA A O 1
ATOM 1606 N N . SER A 1 220 ? 1.797 5.634 -6.940 1.00 86.75 220 SER A N 1
ATOM 1607 C CA . SER A 1 220 ? 2.365 5.150 -5.677 1.00 86.75 220 SER A CA 1
ATOM 1608 C C . SER A 1 220 ? 1.708 3.850 -5.205 1.00 86.75 220 SER A C 1
ATOM 1610 O O . SER A 1 220 ? 0.552 3.545 -5.526 1.00 86.75 220 SER A O 1
ATOM 1612 N N . LEU A 1 221 ? 2.473 3.071 -4.444 1.00 86.00 221 LEU A N 1
ATOM 1613 C CA . LEU A 1 221 ? 2.006 1.930 -3.664 1.00 86.00 221 LEU A CA 1
ATOM 1614 C C . LEU A 1 221 ? 2.449 2.124 -2.218 1.00 86.00 221 LEU A C 1
ATOM 1616 O O . LEU A 1 221 ? 3.643 2.022 -1.932 1.00 86.00 221 LEU A O 1
ATOM 1620 N N . ASP A 1 222 ? 1.488 2.340 -1.321 1.00 87.94 222 ASP A N 1
ATOM 1621 C CA . ASP A 1 222 ? 1.764 2.777 0.048 1.00 87.94 222 ASP A CA 1
ATOM 1622 C C . ASP A 1 222 ? 1.237 1.783 1.077 1.00 87.94 222 ASP A C 1
ATOM 1624 O O . ASP A 1 222 ? 0.033 1.542 1.207 1.00 87.94 222 ASP A O 1
ATOM 1628 N N . PHE A 1 223 ? 2.164 1.218 1.843 1.00 86.50 223 PHE A N 1
ATOM 1629 C CA . PHE A 1 223 ? 1.917 0.238 2.886 1.00 86.50 223 PHE A CA 1
ATOM 1630 C C . PHE A 1 223 ? 1.829 0.957 4.227 1.00 86.50 223 PHE A C 1
ATOM 1632 O O . PHE A 1 223 ? 2.841 1.339 4.823 1.00 86.50 223 PHE A O 1
ATOM 1639 N N . THR A 1 224 ? 0.604 1.177 4.691 1.00 85.38 224 THR A N 1
ATOM 1640 C CA . THR A 1 224 ? 0.347 1.916 5.927 1.00 85.38 224 THR A CA 1
ATOM 1641 C C . THR A 1 224 ? 0.402 1.000 7.139 1.00 85.38 224 THR A C 1
ATOM 1643 O O . THR A 1 224 ? -0.147 -0.100 7.135 1.00 85.38 224 THR A O 1
ATOM 1646 N N . MET A 1 225 ? 1.037 1.481 8.201 1.00 80.81 225 MET A N 1
ATOM 1647 C CA . MET A 1 225 ? 1.158 0.799 9.479 1.00 80.81 225 MET A CA 1
ATOM 1648 C C . MET A 1 225 ? 0.226 1.464 10.493 1.00 80.81 225 MET A C 1
ATOM 1650 O O . MET A 1 225 ? 0.240 2.684 10.660 1.00 80.81 225 MET A O 1
ATOM 1654 N N . GLY A 1 226 ? -0.554 0.652 11.200 1.00 68.62 226 GLY A N 1
ATOM 1655 C CA . GLY A 1 226 ? -1.445 1.112 12.261 1.00 68.62 226 GLY A CA 1
ATOM 1656 C C . GLY A 1 226 ? -2.865 1.451 11.799 1.00 68.62 226 GLY A C 1
ATOM 1657 O O . GLY A 1 226 ? -3.114 1.856 10.659 1.00 68.62 226 GLY A O 1
ATOM 1658 N N . ASP A 1 227 ? -3.787 1.298 12.749 1.00 65.31 227 ASP A N 1
ATOM 1659 C CA . ASP A 1 227 ? -5.234 1.321 12.512 1.00 65.31 227 ASP A CA 1
ATOM 1660 C C . ASP A 1 227 ? -5.906 2.630 12.970 1.00 65.31 227 ASP A C 1
ATOM 1662 O O . ASP A 1 227 ? -7.110 2.807 12.785 1.00 65.31 227 ASP A O 1
ATOM 1666 N N . SER A 1 228 ? -5.157 3.562 13.578 1.00 68.06 228 SER A N 1
ATOM 1667 C CA . SER A 1 228 ? -5.694 4.823 14.112 1.00 68.06 228 SER A CA 1
ATOM 1668 C C . SER A 1 228 ? -5.430 6.000 13.179 1.00 68.06 228 SER A C 1
ATOM 1670 O O . SER A 1 228 ? -4.320 6.189 12.714 1.00 68.06 228 SER A O 1
ATOM 1672 N N . ASP A 1 229 ? -6.419 6.860 12.936 1.00 67.69 229 ASP A N 1
ATOM 1673 C CA . ASP A 1 229 ? -6.242 8.038 12.067 1.00 67.69 229 ASP A CA 1
ATOM 1674 C C . ASP A 1 229 ? -5.348 9.149 12.644 1.00 67.69 229 ASP A C 1
ATOM 1676 O O . ASP A 1 229 ? -4.961 10.068 11.915 1.00 67.69 229 ASP A O 1
ATOM 1680 N N . ASP A 1 230 ? -5.017 9.078 13.933 1.00 74.94 230 ASP A N 1
ATOM 1681 C CA . ASP A 1 230 ? -4.208 10.087 14.620 1.00 74.94 230 ASP A CA 1
ATOM 1682 C C . ASP A 1 230 ? -2.723 10.000 14.247 1.00 74.94 230 ASP A C 1
ATOM 1684 O O . ASP A 1 230 ? -2.037 11.023 14.227 1.00 74.94 230 ASP A O 1
ATOM 1688 N N . PHE A 1 231 ? -2.217 8.803 13.936 1.00 81.00 231 PHE A N 1
ATOM 1689 C CA . PHE A 1 231 ? -0.816 8.588 13.580 1.00 81.00 231 PHE A CA 1
ATOM 1690 C C . PHE A 1 231 ? -0.650 7.293 12.775 1.00 81.00 231 PHE A C 1
ATOM 1692 O O . PHE A 1 231 ? -0.697 6.197 13.331 1.00 81.00 231 PHE A O 1
ATOM 1699 N N . ARG A 1 232 ? -0.424 7.420 11.464 1.00 84.38 232 ARG A N 1
ATOM 1700 C CA . ARG A 1 232 ? -0.244 6.298 10.531 1.00 84.38 232 ARG A CA 1
ATOM 1701 C C . ARG A 1 232 ? 1.008 6.501 9.687 1.00 84.38 232 ARG A C 1
ATOM 1703 O O . ARG A 1 232 ? 0.953 7.215 8.680 1.00 84.38 232 ARG A O 1
ATOM 1710 N N . PRO A 1 233 ? 2.153 5.938 10.095 1.00 86.31 233 PRO A N 1
ATOM 1711 C CA . PRO A 1 233 ? 3.321 5.904 9.238 1.00 86.31 233 PRO A CA 1
ATOM 1712 C C . PRO A 1 233 ? 3.090 4.935 8.075 1.00 86.31 233 PRO A C 1
ATOM 1714 O O . PRO A 1 233 ? 2.385 3.936 8.218 1.00 86.31 233 PRO A O 1
ATOM 1717 N N . TYR A 1 234 ? 3.701 5.207 6.931 1.00 87.38 234 TYR A N 1
ATOM 1718 C 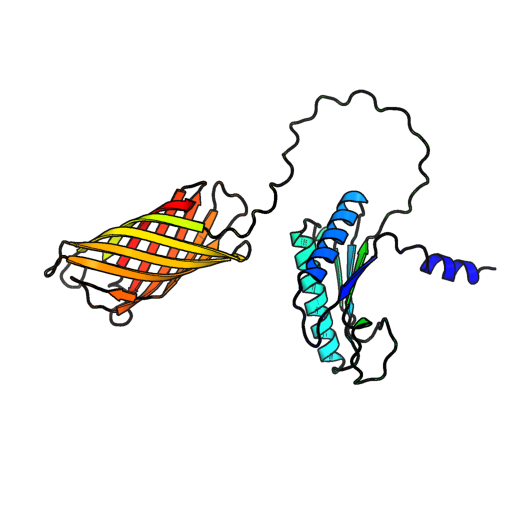CA . TYR A 1 234 ? 3.721 4.294 5.797 1.00 87.38 234 TYR A CA 1
ATOM 1719 C C . TYR A 1 234 ? 5.108 4.227 5.169 1.00 87.38 234 TYR A C 1
ATOM 1721 O O . TYR A 1 234 ? 5.915 5.155 5.273 1.00 87.38 234 TYR A O 1
ATOM 1729 N N . ILE A 1 235 ? 5.360 3.100 4.515 1.00 84.50 235 ILE A N 1
ATOM 1730 C CA . ILE A 1 235 ? 6.457 2.927 3.565 1.00 84.50 235 ILE A CA 1
ATOM 1731 C C . ILE A 1 235 ? 5.845 2.636 2.206 1.00 84.50 235 ILE A C 1
ATOM 1733 O O . ILE A 1 235 ? 4.801 1.991 2.128 1.00 84.50 235 ILE A O 1
ATOM 1737 N N . GLY A 1 236 ? 6.488 3.075 1.143 1.00 86.19 236 GLY A N 1
ATOM 1738 C CA . GLY A 1 236 ? 5.953 2.896 -0.188 1.00 86.19 236 GLY A CA 1
ATOM 1739 C C . GLY A 1 236 ? 7.006 3.011 -1.261 1.00 86.19 236 GLY A C 1
ATOM 1740 O O . GLY A 1 236 ? 8.211 3.100 -1.002 1.00 86.19 236 GLY A O 1
ATOM 1741 N N . GLY A 1 237 ? 6.520 2.997 -2.488 1.00 82.44 237 GLY A N 1
ATOM 1742 C CA . GLY A 1 237 ? 7.321 3.328 -3.644 1.00 82.44 237 GLY A CA 1
ATOM 1743 C C . GLY A 1 237 ? 6.483 4.039 -4.683 1.00 82.44 237 GLY A C 1
ATOM 1744 O O . GLY A 1 237 ? 5.286 3.782 -4.813 1.00 82.44 237 GLY A O 1
ATOM 1745 N N . ASN A 1 238 ? 7.141 4.901 -5.442 1.00 87.31 238 ASN A N 1
ATOM 1746 C CA . ASN A 1 238 ? 6.549 5.602 -6.560 1.00 87.31 238 ASN A CA 1
ATOM 1747 C C . ASN A 1 238 ? 7.250 5.239 -7.870 1.00 87.31 238 ASN A C 1
ATOM 1749 O O . ASN A 1 238 ? 8.419 4.848 -7.902 1.00 87.31 238 ASN A O 1
ATOM 1753 N N . PHE A 1 239 ? 6.497 5.344 -8.957 1.00 85.25 239 PHE A N 1
ATOM 1754 C CA . PHE A 1 239 ? 6.983 5.160 -10.315 1.00 85.25 239 PHE A CA 1
ATOM 1755 C C . PHE A 1 239 ? 6.291 6.154 -11.236 1.00 85.25 239 PHE A C 1
ATOM 1757 O O . PHE A 1 239 ? 5.066 6.298 -11.199 1.00 85.25 239 PHE A O 1
ATOM 1764 N N . GLY A 1 240 ? 7.051 6.812 -12.102 1.00 85.44 240 GLY A N 1
ATOM 1765 C CA . GLY A 1 240 ? 6.460 7.715 -13.072 1.00 85.44 240 GLY A CA 1
ATOM 1766 C C . GLY A 1 240 ? 7.479 8.505 -13.859 1.00 85.44 240 GLY A C 1
ATOM 1767 O O . GLY A 1 240 ? 8.489 7.961 -14.295 1.00 85.44 240 GLY A O 1
ATOM 1768 N N . TYR A 1 241 ? 7.166 9.774 -14.094 1.00 81.06 241 TYR A N 1
ATOM 1769 C CA . TYR A 1 241 ? 7.885 10.607 -15.046 1.00 81.06 241 TYR A CA 1
ATOM 1770 C C . TYR A 1 241 ? 8.122 12.016 -14.503 1.00 81.06 241 TYR A C 1
ATOM 1772 O O . TYR A 1 241 ? 7.222 12.624 -13.911 1.00 81.06 241 TYR A O 1
ATOM 1780 N N . LEU A 1 242 ? 9.325 12.531 -14.744 1.00 85.94 242 LEU A N 1
ATOM 1781 C CA . LEU A 1 242 ? 9.765 13.889 -14.428 1.00 85.94 242 LEU A CA 1
ATOM 1782 C C . LEU A 1 242 ? 9.969 14.659 -15.739 1.00 85.94 242 LEU A C 1
ATOM 1784 O O . LEU A 1 242 ? 10.592 14.125 -16.654 1.00 85.94 242 LEU A O 1
ATOM 1788 N N . TYR A 1 243 ? 9.429 15.877 -15.855 1.00 84.75 243 TYR A N 1
ATOM 1789 C CA . TYR A 1 243 ? 9.422 16.618 -17.127 1.00 84.75 243 TYR A CA 1
ATOM 1790 C C . TYR A 1 243 ? 9.393 18.148 -16.981 1.00 84.75 243 TYR A C 1
ATOM 1792 O O . TYR A 1 243 ? 8.844 18.674 -16.012 1.00 84.75 243 TYR A O 1
ATOM 1800 N N . GLY A 1 244 ? 9.996 18.873 -17.936 1.00 84.06 244 GLY A N 1
ATOM 1801 C CA . GLY A 1 244 ? 10.153 20.335 -17.899 1.00 84.06 244 GLY A CA 1
ATOM 1802 C C . GLY A 1 244 ? 11.599 20.850 -17.947 1.00 84.06 244 GLY A C 1
ATOM 1803 O O . GLY A 1 244 ? 12.504 20.196 -18.447 1.00 84.06 244 GLY A O 1
ATOM 1804 N N . SER A 1 245 ? 11.813 22.090 -17.505 1.00 76.38 245 SER A N 1
ATOM 1805 C CA . SER A 1 245 ? 13.100 22.781 -17.671 1.00 76.38 245 SER A CA 1
ATOM 1806 C C . SER A 1 245 ? 14.079 22.544 -16.520 1.00 76.38 245 SER A C 1
ATOM 1808 O O . SER A 1 245 ? 13.696 22.509 -15.351 1.00 76.38 245 SER A O 1
ATOM 1810 N N . GLY A 1 246 ? 15.367 22.485 -16.857 1.00 69.50 246 GLY A N 1
ATOM 1811 C CA . GLY A 1 246 ? 16.464 22.414 -15.887 1.00 69.50 246 GLY A CA 1
ATOM 1812 C C . GLY A 1 246 ? 16.857 20.991 -15.485 1.00 69.50 246 GLY A C 1
ATOM 1813 O O . GLY A 1 246 ? 17.801 20.824 -14.726 1.00 69.50 246 GLY A O 1
ATOM 1814 N N . PHE A 1 247 ? 16.188 19.966 -16.011 1.00 72.62 247 PHE A N 1
ATOM 1815 C CA . PHE A 1 247 ? 16.564 18.554 -15.882 1.00 72.62 247 PHE A CA 1
ATOM 1816 C C . PHE A 1 247 ? 16.354 17.844 -17.232 1.00 72.62 247 PHE A C 1
ATOM 1818 O O . PHE A 1 247 ? 15.765 18.407 -18.156 1.00 72.62 247 PHE A O 1
ATOM 1825 N N . ASN A 1 248 ? 16.870 16.622 -17.360 1.00 73.81 248 ASN A N 1
ATOM 1826 C CA . ASN A 1 248 ? 16.557 15.758 -18.496 1.00 73.81 248 ASN A CA 1
ATOM 1827 C C . ASN A 1 248 ? 15.264 15.002 -18.184 1.00 73.81 248 ASN A C 1
ATOM 1829 O O . ASN A 1 248 ? 15.195 14.339 -17.150 1.00 73.81 248 ASN A O 1
ATOM 1833 N N . ASP A 1 249 ? 14.269 15.103 -19.064 1.00 78.69 249 ASP A N 1
ATOM 1834 C CA . ASP A 1 249 ? 13.016 14.361 -18.924 1.00 78.69 249 ASP A CA 1
ATOM 1835 C C . ASP A 1 249 ? 13.301 12.851 -18.857 1.00 78.69 249 ASP A C 1
ATOM 1837 O O . ASP A 1 249 ? 13.936 12.291 -19.757 1.00 78.69 249 ASP A O 1
ATOM 1841 N N . ASP A 1 250 ? 12.836 12.183 -17.800 1.00 77.88 250 ASP A N 1
ATOM 1842 C CA . ASP A 1 250 ? 13.166 10.778 -17.559 1.00 77.88 250 ASP A CA 1
ATOM 1843 C C . ASP A 1 250 ? 12.095 10.041 -16.750 1.00 77.88 250 ASP A C 1
ATOM 1845 O O . ASP A 1 250 ? 11.305 10.632 -16.003 1.00 77.88 250 ASP A O 1
ATOM 1849 N N . PHE A 1 251 ? 12.098 8.716 -16.894 1.00 82.69 251 PHE A N 1
ATOM 1850 C CA . PHE A 1 251 ? 11.393 7.844 -15.972 1.00 82.69 251 PHE A CA 1
ATOM 1851 C C . PHE A 1 251 ? 12.097 7.842 -14.627 1.00 82.69 251 PHE A C 1
ATOM 1853 O O . PHE A 1 251 ? 13.323 7.782 -14.548 1.00 82.69 251 PHE A O 1
ATOM 1860 N N . ILE A 1 252 ? 11.290 7.860 -13.576 1.00 83.75 252 ILE A N 1
ATOM 1861 C CA . ILE A 1 252 ? 11.748 7.823 -12.198 1.00 83.75 252 ILE A CA 1
ATOM 1862 C C . ILE A 1 252 ? 11.073 6.676 -11.455 1.00 83.75 252 ILE A C 1
ATOM 1864 O O . ILE A 1 252 ? 9.904 6.355 -11.694 1.00 83.75 252 ILE A O 1
ATOM 1868 N N . ALA A 1 253 ? 11.806 6.078 -10.527 1.00 82.12 253 ALA A N 1
ATOM 1869 C CA . ALA A 1 253 ? 11.245 5.204 -9.510 1.00 82.12 253 ALA A CA 1
ATOM 1870 C C . ALA A 1 253 ? 11.957 5.441 -8.190 1.00 82.12 253 ALA A C 1
ATOM 1872 O O . ALA A 1 253 ? 13.159 5.694 -8.175 1.00 82.12 253 ALA A O 1
ATOM 1873 N N . GLY A 1 254 ? 11.239 5.330 -7.083 1.00 81.62 254 GLY A N 1
ATOM 1874 C CA . GLY A 1 254 ? 11.813 5.699 -5.804 1.00 81.62 254 GLY A CA 1
ATOM 1875 C C . GLY A 1 254 ? 11.123 5.061 -4.619 1.00 81.62 254 GLY A C 1
ATOM 1876 O O . GLY A 1 254 ? 9.905 4.877 -4.660 1.00 81.62 254 GLY A O 1
ATOM 1877 N N . PRO A 1 255 ? 11.860 4.727 -3.547 1.00 84.56 255 PRO A N 1
ATOM 1878 C CA . PRO A 1 255 ? 11.233 4.465 -2.267 1.00 84.56 255 PRO A CA 1
ATOM 1879 C C . PRO A 1 255 ? 10.654 5.759 -1.687 1.00 84.56 255 PRO A C 1
ATOM 1881 O O . PRO A 1 255 ? 11.180 6.859 -1.894 1.00 84.56 255 PRO A O 1
ATOM 1884 N N . GLU A 1 256 ? 9.612 5.609 -0.881 1.00 88.44 256 GLU A N 1
ATOM 1885 C CA . GLU A 1 256 ? 9.067 6.690 -0.077 1.00 88.44 256 GLU A CA 1
ATOM 1886 C C . GLU A 1 256 ? 8.689 6.241 1.325 1.00 88.44 256 GLU A C 1
ATOM 1888 O O . GLU A 1 256 ? 8.414 5.072 1.600 1.00 88.44 256 GLU A O 1
ATOM 1893 N N . VAL A 1 257 ? 8.699 7.209 2.230 1.00 85.38 257 VAL A N 1
ATOM 1894 C CA . VAL A 1 257 ? 8.198 7.072 3.588 1.00 85.38 257 VAL A CA 1
ATOM 1895 C C . VAL A 1 257 ? 7.315 8.265 3.886 1.00 85.38 257 VAL A C 1
ATOM 1897 O O . VAL A 1 257 ? 7.598 9.393 3.474 1.00 85.38 257 VAL A O 1
ATOM 1900 N N . GLY A 1 258 ? 6.263 8.045 4.652 1.00 88.00 258 GLY A N 1
ATOM 1901 C CA . GLY A 1 258 ? 5.422 9.147 5.063 1.00 88.00 258 GLY A CA 1
ATOM 1902 C C . GLY A 1 258 ? 4.670 8.886 6.342 1.00 88.00 258 GLY A C 1
ATOM 1903 O O . GLY A 1 258 ? 4.745 7.826 6.960 1.00 88.00 258 GLY A O 1
ATOM 1904 N N . LEU A 1 259 ? 3.979 9.929 6.766 1.00 87.88 259 LEU A N 1
ATOM 1905 C CA . LEU A 1 259 ? 3.207 9.982 7.981 1.00 87.88 259 LEU A CA 1
ATOM 1906 C C . LEU A 1 259 ? 1.902 10.712 7.699 1.00 87.88 259 LEU A C 1
ATOM 1908 O O . LEU A 1 259 ? 1.893 11.857 7.243 1.00 87.88 259 LEU A O 1
ATOM 1912 N N . LEU A 1 260 ? 0.805 10.048 8.035 1.00 87.00 260 LEU A N 1
ATOM 1913 C CA . LEU A 1 260 ? -0.529 10.622 8.063 1.00 87.00 260 LEU A CA 1
ATOM 1914 C C . LEU A 1 260 ? -0.897 10.860 9.531 1.00 87.00 260 LEU A C 1
ATOM 1916 O O . LEU A 1 260 ? -0.805 9.946 10.348 1.00 87.00 260 LEU A O 1
ATOM 1920 N N . SER A 1 261 ? -1.307 12.074 9.884 1.00 85.94 261 SER A N 1
ATOM 1921 C CA . SER A 1 261 ? -1.735 12.400 11.249 1.00 85.94 261 SER A CA 1
ATOM 1922 C C . SER A 1 261 ? -2.920 13.352 11.203 1.00 85.94 261 SER A C 1
ATOM 1924 O O . SER A 1 261 ? -2.780 14.524 10.853 1.00 85.94 261 SER A O 1
ATOM 1926 N N . GLY A 1 262 ? -4.121 12.842 11.486 1.00 84.25 262 GLY A N 1
ATOM 1927 C CA . GLY A 1 262 ? -5.351 13.615 11.327 1.00 84.25 262 GLY A CA 1
ATOM 1928 C C . GLY A 1 262 ? -5.471 14.170 9.897 1.00 84.25 262 GLY A C 1
ATOM 1929 O O . GLY A 1 262 ? -5.382 13.383 8.951 1.00 84.25 262 GLY A O 1
ATOM 1930 N N . PRO A 1 263 ? -5.655 15.491 9.702 1.00 86.19 263 PRO A N 1
ATOM 1931 C CA . PRO A 1 263 ? -5.715 16.103 8.376 1.00 86.19 263 PRO A CA 1
ATOM 1932 C C . PRO A 1 263 ? -4.335 16.342 7.754 1.00 86.19 263 PRO A C 1
ATOM 1934 O O . PRO A 1 263 ? -4.278 16.866 6.652 1.00 86.19 263 PRO A O 1
ATOM 1937 N N . PHE A 1 264 ? -3.231 16.025 8.429 1.00 88.75 264 PHE A N 1
ATOM 1938 C CA . PHE A 1 264 ? -1.885 16.356 7.968 1.00 88.75 264 PHE A CA 1
ATOM 1939 C C . PHE A 1 264 ? -1.212 15.178 7.267 1.00 88.75 264 PHE A C 1
ATOM 1941 O O . PHE A 1 264 ? -1.386 14.020 7.656 1.00 88.75 264 PHE A O 1
ATOM 1948 N N . ILE A 1 265 ? -0.398 15.504 6.266 1.00 89.88 265 ILE A N 1
ATOM 1949 C CA . ILE A 1 265 ? 0.514 14.582 5.590 1.00 89.88 265 ILE A CA 1
ATOM 1950 C C . ILE A 1 265 ? 1.933 15.149 5.627 1.00 89.88 265 ILE A C 1
ATOM 1952 O O . ILE A 1 265 ? 2.149 16.338 5.379 1.00 89.88 265 ILE A O 1
ATOM 1956 N N . ALA A 1 266 ? 2.893 14.277 5.913 1.00 89.19 266 ALA A N 1
ATOM 1957 C CA . ALA A 1 266 ? 4.309 14.506 5.684 1.00 89.19 266 ALA A CA 1
ATOM 1958 C C . ALA A 1 266 ? 4.879 13.313 4.913 1.00 89.19 266 ALA A C 1
ATOM 1960 O O . ALA A 1 266 ? 4.630 12.168 5.275 1.00 89.19 266 ALA A O 1
ATOM 1961 N N . LYS A 1 267 ? 5.640 13.580 3.858 1.00 92.56 267 LYS A N 1
ATOM 1962 C CA . LYS A 1 267 ? 6.216 12.570 2.970 1.00 92.56 267 LYS A CA 1
ATOM 1963 C C . LYS A 1 267 ? 7.657 12.924 2.643 1.00 92.56 267 LYS A C 1
ATOM 1965 O O . LYS A 1 267 ? 7.978 14.102 2.485 1.00 92.56 267 LYS A O 1
ATOM 1970 N N . LEU A 1 268 ? 8.492 11.904 2.511 1.00 90.38 268 LEU A N 1
ATOM 1971 C CA . LEU A 1 268 ? 9.855 11.970 2.008 1.00 90.38 268 LEU A CA 1
ATOM 1972 C C . LEU A 1 268 ? 10.038 10.852 0.976 1.00 90.38 268 LEU A C 1
ATOM 1974 O O . LEU A 1 268 ? 9.776 9.690 1.277 1.00 90.38 268 LEU A O 1
ATOM 1978 N N . ALA A 1 269 ? 10.497 11.196 -0.219 1.00 89.62 269 ALA A N 1
ATOM 1979 C CA . ALA A 1 269 ? 10.766 10.253 -1.294 1.00 89.62 269 ALA A CA 1
ATOM 1980 C C . ALA A 1 269 ? 12.153 10.491 -1.893 1.00 89.62 269 ALA A C 1
ATOM 1982 O O . ALA A 1 269 ? 12.687 11.603 -1.836 1.00 89.62 269 ALA A O 1
ATOM 1983 N N . TYR A 1 270 ? 12.723 9.431 -2.460 1.00 88.88 270 TYR A N 1
ATOM 1984 C CA . TYR A 1 270 ? 13.967 9.488 -3.216 1.00 88.88 270 TYR A CA 1
ATOM 1985 C C . TYR A 1 270 ? 13.728 8.989 -4.636 1.00 88.88 270 TYR A C 1
ATOM 1987 O O . TYR A 1 270 ? 13.637 7.786 -4.854 1.00 88.88 270 TYR A O 1
ATOM 1995 N N . ASP A 1 271 ? 13.606 9.903 -5.591 1.00 87.50 271 ASP A N 1
ATOM 1996 C CA . ASP A 1 271 ? 13.316 9.563 -6.981 1.00 87.50 271 ASP A CA 1
ATOM 1997 C C . ASP A 1 271 ? 14.620 9.267 -7.733 1.00 87.50 271 ASP A C 1
ATOM 1999 O O . ASP A 1 271 ? 15.494 10.131 -7.830 1.00 87.50 271 ASP A O 1
ATOM 2003 N N . ILE A 1 272 ? 14.739 8.057 -8.283 1.00 84.62 272 ILE A N 1
ATOM 2004 C CA . ILE A 1 272 ? 15.908 7.588 -9.035 1.00 84.62 272 ILE A CA 1
ATOM 2005 C C . ILE A 1 272 ? 15.582 7.639 -10.534 1.00 84.62 272 ILE A C 1
ATOM 2007 O O . ILE A 1 272 ? 14.717 6.875 -10.981 1.00 84.62 272 ILE A O 1
ATOM 2011 N N . PRO A 1 273 ? 16.239 8.509 -11.320 1.00 80.00 273 PRO A N 1
ATOM 2012 C CA . PRO A 1 273 ? 16.070 8.553 -12.768 1.00 80.00 273 PRO A CA 1
ATOM 2013 C C . PRO A 1 273 ? 16.728 7.345 -13.443 1.00 80.00 273 PRO A C 1
ATOM 2015 O O . PRO A 1 273 ? 17.771 6.865 -13.007 1.00 80.00 273 PRO A O 1
ATOM 2018 N N . PHE A 1 274 ? 16.117 6.824 -14.504 1.00 76.38 274 PHE A N 1
ATOM 2019 C CA . PHE A 1 274 ? 16.530 5.561 -15.129 1.00 76.38 274 PHE A CA 1
ATOM 2020 C C . PHE A 1 274 ? 17.789 5.687 -15.986 1.00 76.38 274 PHE A C 1
ATOM 2022 O O . PHE A 1 274 ? 18.536 4.721 -16.133 1.00 76.38 274 PHE A O 1
ATOM 2029 N N . ASN A 1 275 ? 18.013 6.859 -16.573 1.00 69.12 275 ASN A N 1
ATOM 2030 C CA . ASN A 1 275 ? 19.152 7.143 -17.439 1.00 69.12 275 ASN A CA 1
ATOM 2031 C C . ASN A 1 275 ? 20.283 7.879 -16.696 1.00 69.12 275 ASN A C 1
ATOM 2033 O O . ASN A 1 275 ? 21.112 8.524 -17.340 1.00 69.12 275 ASN A O 1
ATOM 2037 N N . ARG A 1 276 ? 20.304 7.808 -15.359 1.00 67.19 276 ARG A N 1
ATOM 2038 C CA . ARG A 1 276 ? 21.281 8.452 -14.471 1.00 67.19 276 ARG A CA 1
ATOM 2039 C C . ARG A 1 276 ? 21.810 7.462 -13.438 1.00 67.19 276 ARG A C 1
ATOM 2041 O O . ARG A 1 276 ? 21.200 6.416 -13.205 1.00 67.19 276 ARG A O 1
ATOM 2048 N N . ASP A 1 277 ? 22.946 7.789 -12.837 1.00 64.56 277 ASP A N 1
ATOM 2049 C CA . ASP A 1 277 ? 23.505 6.969 -11.767 1.00 64.56 277 ASP A CA 1
ATOM 2050 C C . ASP A 1 277 ? 22.666 7.102 -10.481 1.00 64.56 277 ASP A C 1
ATOM 2052 O O . ASP A 1 277 ? 21.957 8.086 -10.254 1.00 64.56 277 ASP A O 1
ATOM 2056 N N . MET A 1 278 ? 22.687 6.061 -9.639 1.00 61.69 278 MET A N 1
ATOM 2057 C CA . MET A 1 278 ? 21.808 5.965 -8.461 1.00 61.69 278 MET A CA 1
ATOM 2058 C C . MET A 1 278 ? 22.079 7.033 -7.395 1.00 61.69 278 MET A C 1
ATOM 2060 O O . MET A 1 278 ? 21.264 7.183 -6.488 1.00 61.69 278 MET A O 1
ATOM 2064 N N . ASP A 1 279 ? 23.214 7.720 -7.464 1.00 63.50 279 ASP A N 1
ATOM 2065 C CA . ASP A 1 279 ? 23.647 8.827 -6.612 1.00 63.50 279 ASP A CA 1
ATOM 2066 C C . ASP A 1 279 ? 23.240 10.204 -7.151 1.00 63.50 279 ASP A C 1
ATOM 2068 O O . ASP A 1 279 ? 23.396 11.193 -6.447 1.00 63.50 279 ASP A O 1
ATOM 2072 N N . GLU A 1 280 ? 22.626 10.276 -8.333 1.00 69.38 280 GLU A N 1
ATOM 2073 C CA . GLU A 1 280 ? 22.104 11.515 -8.920 1.00 69.38 280 GLU A CA 1
ATOM 2074 C C . GLU A 1 280 ? 20.585 11.681 -8.720 1.00 69.38 280 GLU A C 1
ATOM 2076 O O . GLU A 1 280 ? 19.916 12.402 -9.470 1.00 69.38 280 GLU A O 1
ATOM 2081 N N . GLY A 1 281 ? 20.012 10.970 -7.748 1.00 76.81 281 GLY A N 1
ATOM 2082 C CA . GLY A 1 281 ? 18.582 11.012 -7.471 1.00 76.81 281 GLY A CA 1
ATOM 2083 C C . GLY A 1 281 ? 18.129 12.309 -6.801 1.00 76.81 281 GLY A C 1
ATOM 2084 O O . GLY A 1 281 ? 18.919 13.132 -6.329 1.00 76.81 281 GLY A O 1
ATOM 2085 N N . ILE A 1 282 ? 16.811 12.480 -6.746 1.00 85.38 282 ILE A N 1
ATOM 2086 C CA . ILE A 1 282 ? 16.165 13.670 -6.190 1.00 85.38 282 ILE A CA 1
ATOM 2087 C C . ILE A 1 282 ? 15.505 13.296 -4.871 1.00 85.38 282 ILE A C 1
ATOM 2089 O O . ILE A 1 282 ? 14.567 12.498 -4.830 1.00 85.38 282 ILE A O 1
ATOM 2093 N N . ILE A 1 283 ? 15.957 13.920 -3.786 1.00 85.75 283 ILE A N 1
ATOM 2094 C CA . ILE A 1 283 ? 15.256 13.855 -2.507 1.00 85.75 283 ILE A CA 1
ATOM 2095 C C . ILE A 1 283 ? 14.133 14.883 -2.558 1.00 85.75 283 ILE A C 1
ATOM 2097 O O . ILE A 1 283 ? 14.384 16.070 -2.758 1.00 85.75 283 ILE A O 1
ATOM 2101 N N . ASN A 1 284 ? 12.893 14.447 -2.354 1.00 89.38 284 ASN A N 1
ATOM 2102 C CA . ASN A 1 284 ? 11.748 15.345 -2.288 1.00 89.38 284 ASN A CA 1
ATOM 2103 C C . ASN A 1 284 ? 10.887 15.097 -1.056 1.00 89.38 284 ASN A C 1
ATOM 2105 O O . ASN A 1 284 ? 10.809 13.996 -0.518 1.00 89.38 284 ASN A O 1
ATOM 2109 N N . THR A 1 285 ? 10.234 16.158 -0.605 1.00 85.88 285 THR A N 1
ATOM 2110 C CA . THR A 1 285 ? 9.316 16.145 0.517 1.00 85.88 285 THR A CA 1
ATOM 2111 C C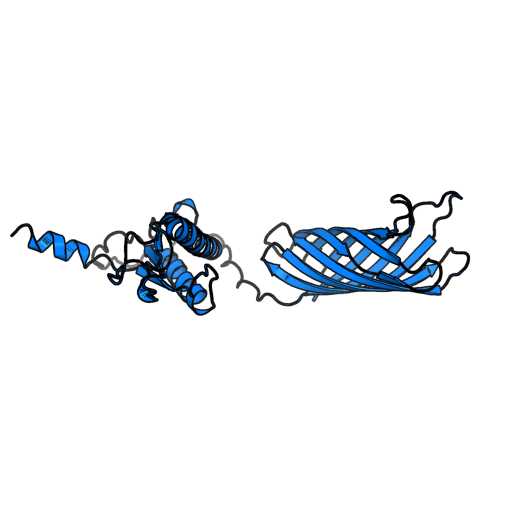 . THR A 1 285 ? 8.013 16.831 0.149 1.00 85.88 285 THR A C 1
ATOM 2113 O O . THR A 1 285 ? 7.987 17.832 -0.570 1.00 85.88 285 THR A O 1
ATOM 2116 N N . THR A 1 286 ? 6.917 16.282 0.666 1.00 89.75 286 THR A N 1
ATOM 2117 C CA . THR A 1 286 ? 5.609 16.931 0.640 1.00 89.75 286 THR A CA 1
ATOM 2118 C C . THR A 1 286 ? 5.109 17.100 2.062 1.00 89.75 286 THR A C 1
ATOM 2120 O O . THR A 1 286 ? 5.030 16.128 2.812 1.00 89.75 286 THR A O 1
ATOM 2123 N N . ILE A 1 287 ? 4.734 18.326 2.424 1.00 87.00 287 ILE A N 1
ATOM 2124 C CA . ILE A 1 287 ? 4.032 18.621 3.676 1.00 87.00 287 ILE A CA 1
ATOM 2125 C C . ILE A 1 287 ? 2.723 19.307 3.322 1.00 87.00 287 ILE A C 1
ATOM 2127 O O . ILE A 1 287 ? 2.709 20.300 2.591 1.00 87.00 287 ILE A O 1
ATOM 2131 N N . GLY A 1 288 ? 1.613 18.784 3.825 1.00 88.88 288 GLY A N 1
ATOM 2132 C CA . GLY A 1 288 ? 0.311 19.256 3.388 1.00 88.88 288 GLY A CA 1
ATOM 2133 C C . GLY A 1 288 ? -0.856 18.752 4.205 1.00 88.88 288 GLY A C 1
ATOM 2134 O O . GLY A 1 288 ? -0.719 18.334 5.357 1.00 88.88 288 GLY A O 1
ATOM 2135 N N . PHE A 1 289 ? -2.012 18.802 3.556 1.00 89.44 289 PHE A N 1
ATOM 2136 C CA . PHE A 1 289 ? -3.291 18.430 4.126 1.00 89.44 289 PHE A CA 1
ATOM 2137 C C . PHE A 1 289 ? -3.974 17.359 3.283 1.00 89.44 289 PHE A C 1
ATOM 2139 O O . PHE A 1 289 ? -3.858 17.372 2.057 1.00 89.44 289 PHE A O 1
ATOM 2146 N N . ARG A 1 290 ? -4.723 16.476 3.944 1.00 86.75 290 ARG A N 1
ATOM 2147 C CA . ARG A 1 290 ? -5.613 15.489 3.334 1.00 86.75 290 ARG A CA 1
ATOM 2148 C C . ARG A 1 290 ? -7.074 15.758 3.693 1.00 86.75 290 ARG A C 1
ATOM 2150 O O . ARG A 1 290 ? -7.348 16.235 4.797 1.00 86.75 290 ARG A O 1
ATOM 2157 N N . PHE A 1 291 ? -7.989 15.451 2.781 1.00 82.06 291 PHE A N 1
ATOM 2158 C CA . PHE A 1 291 ? -9.429 15.674 2.927 1.00 82.06 291 PHE A CA 1
ATOM 2159 C C . PHE A 1 291 ? -10.259 14.690 2.097 1.00 82.06 291 PHE A C 1
ATOM 2161 O O . PHE A 1 291 ? -9.701 14.053 1.172 1.00 82.06 291 PHE A O 1
#

Nearest PDB structures (foldseek):
  4g4x-assembly1_A  TM=9.094E-01  e=3.600E-07  Acinetobacter baumannii TCDC-AB0715
  4zhw-assembly1_A  TM=9.046E-01  e=4.942E-07  Pseudomonas aeruginosa PAO1
  5n2c-assembly1_A  TM=9.017E-01  e=7.154E-07  Burkholderia cenocepacia J2315
  4b5c-assembly3_C  TM=8.947E-01  e=1.349E-06  Burkholderia pseudomallei
  4pwt-assembly1_A  TM=7.809E-01  e=7.542E-07  Yersinia pestis CO92